Protein AF-A0A9E6UXD4-F1 (afdb_monomer_lite)

Structure (mmCIF, N/CA/C/O backbone):
data_AF-A0A9E6UXD4-F1
#
_entry.id   AF-A0A9E6UXD4-F1
#
loop_
_atom_site.group_PDB
_atom_site.id
_atom_site.type_symbol
_atom_site.label_atom_id
_atom_site.label_alt_id
_atom_site.label_comp_id
_atom_site.label_asym_id
_atom_site.label_entity_id
_atom_site.label_seq_id
_atom_site.pdbx_PDB_ins_code
_atom_site.Cartn_x
_atom_site.Cartn_y
_atom_site.Cartn_z
_atom_site.occupancy
_atom_site.B_iso_or_equiv
_atom_site.auth_seq_id
_atom_site.auth_comp_id
_atom_site.auth_asym_id
_atom_site.auth_atom_id
_atom_site.pdbx_PDB_model_num
ATOM 1 N N . MET A 1 1 ? 0.285 4.538 32.108 1.00 32.00 1 MET A N 1
ATOM 2 C CA . MET A 1 1 ? 1.282 3.462 32.315 1.00 32.00 1 MET A CA 1
ATOM 3 C C . MET A 1 1 ? 0.627 2.134 31.965 1.00 32.00 1 MET A C 1
ATOM 5 O O . MET A 1 1 ? 0.249 1.385 32.858 1.00 32.00 1 MET A O 1
ATOM 9 N N . ALA A 1 2 ? 0.463 1.871 30.671 1.00 23.80 2 ALA A N 1
ATOM 10 C CA . ALA A 1 2 ? 0.309 0.515 30.170 1.00 23.80 2 ALA A CA 1
ATOM 11 C C . ALA A 1 2 ? 1.722 0.029 29.827 1.00 23.80 2 ALA A C 1
ATOM 13 O O . ALA A 1 2 ? 2.515 0.758 29.234 1.00 23.80 2 ALA A O 1
ATOM 14 N N . LYS A 1 3 ? 2.079 -1.139 30.351 1.00 26.58 3 LYS A N 1
ATOM 15 C CA . LYS A 1 3 ? 3.340 -1.818 30.076 1.00 26.58 3 LYS A CA 1
ATOM 16 C C . LYS A 1 3 ? 3.208 -2.421 28.680 1.00 26.58 3 LYS A C 1
ATOM 18 O O . LYS A 1 3 ? 2.532 -3.434 28.555 1.00 26.58 3 LYS A O 1
ATOM 23 N N . ALA A 1 4 ? 3.876 -1.843 27.686 1.00 31.31 4 ALA A N 1
ATOM 24 C CA . ALA A 1 4 ? 4.298 -2.625 26.534 1.00 31.31 4 ALA A CA 1
ATOM 25 C C . ALA A 1 4 ? 5.168 -3.764 27.084 1.00 31.31 4 ALA A C 1
ATOM 27 O O . ALA A 1 4 ? 6.128 -3.527 27.832 1.00 31.31 4 ALA A O 1
ATOM 28 N N . LEU A 1 5 ? 4.746 -5.003 26.853 1.00 31.72 5 LEU A N 1
ATOM 29 C CA . LEU A 1 5 ? 5.486 -6.177 27.277 1.00 31.72 5 LEU A CA 1
ATOM 30 C C . LEU A 1 5 ? 6.869 -6.123 26.629 1.00 31.72 5 LEU A C 1
ATOM 32 O O . LEU A 1 5 ? 7.011 -6.227 25.417 1.00 31.72 5 LEU A O 1
ATOM 36 N N . SER A 1 6 ? 7.904 -5.985 27.461 1.00 33.41 6 SER A N 1
ATOM 37 C CA . SER A 1 6 ? 9.229 -6.431 27.067 1.00 33.41 6 SER A CA 1
ATOM 38 C C . SER A 1 6 ? 9.107 -7.931 26.822 1.00 33.41 6 SER A C 1
ATOM 40 O O . SER A 1 6 ? 9.030 -8.709 27.781 1.00 33.41 6 SER A O 1
ATOM 42 N N . ILE A 1 7 ? 9.077 -8.341 25.559 1.00 38.69 7 ILE A N 1
ATOM 43 C CA . ILE A 1 7 ? 9.500 -9.689 25.212 1.00 38.69 7 ILE A CA 1
ATOM 44 C C . ILE A 1 7 ? 10.925 -9.772 25.759 1.00 38.69 7 ILE A C 1
ATOM 46 O O . ILE A 1 7 ? 11.804 -8.993 25.389 1.00 38.69 7 ILE A O 1
ATOM 50 N N . ALA A 1 8 ? 11.108 -10.596 26.794 1.00 35.44 8 ALA A N 1
ATOM 51 C CA . ALA A 1 8 ? 12.425 -10.860 27.345 1.00 35.44 8 ALA A CA 1
ATOM 52 C C . ALA A 1 8 ? 13.320 -11.239 26.170 1.00 35.44 8 ALA A C 1
ATOM 54 O O . ALA A 1 8 ? 12.884 -12.075 25.388 1.00 35.44 8 ALA A O 1
ATOM 55 N N . ALA A 1 9 ? 14.499 -10.617 26.050 1.00 40.09 9 ALA A N 1
ATOM 56 C CA . ALA A 1 9 ? 15.473 -10.900 25.002 1.00 40.09 9 ALA A CA 1
ATOM 57 C C . ALA A 1 9 ? 15.667 -12.418 24.878 1.00 40.09 9 ALA A C 1
ATOM 59 O O . ALA A 1 9 ? 16.422 -13.036 25.634 1.00 40.09 9 ALA A O 1
ATOM 60 N N . THR A 1 10 ? 14.898 -13.024 23.981 1.00 45.50 10 THR A N 1
ATOM 61 C CA . THR A 1 10 ? 15.067 -14.393 23.554 1.00 45.50 10 THR A CA 1
ATOM 62 C C . THR A 1 10 ? 16.366 -14.391 22.782 1.00 45.50 10 THR A C 1
ATOM 64 O O . THR A 1 10 ? 16.622 -13.480 22.000 1.00 45.50 10 THR A O 1
ATOM 67 N N . GLU A 1 11 ? 17.219 -15.356 23.106 1.00 45.75 11 GLU A N 1
ATOM 68 C CA . GLU A 1 11 ? 18.478 -15.649 22.427 1.00 45.75 11 GLU A CA 1
ATOM 69 C C . GLU A 1 11 ? 18.359 -15.304 20.934 1.00 45.75 11 GLU A C 1
ATOM 71 O O . GLU A 1 11 ? 17.431 -15.783 20.293 1.00 45.75 11 GLU A O 1
ATOM 76 N N . GLN A 1 12 ? 19.216 -14.414 20.419 1.00 49.84 12 GLN A N 1
ATOM 77 C CA . GLN A 1 12 ? 19.164 -13.944 19.032 1.00 49.84 12 GLN A CA 1
ATOM 78 C C . GLN A 1 12 ? 19.292 -15.158 18.100 1.00 49.84 12 GLN A C 1
ATOM 80 O O . GLN A 1 12 ? 20.385 -15.698 17.906 1.00 49.84 12 GLN A O 1
ATOM 85 N N . VAL A 1 13 ? 18.162 -15.660 17.599 1.00 58.06 13 VAL A N 1
ATOM 86 C CA . VAL A 1 13 ? 18.124 -16.775 16.657 1.00 58.06 13 VAL A CA 1
ATOM 87 C C . VAL A 1 13 ? 18.134 -16.151 15.277 1.00 58.06 13 VAL A C 1
ATOM 89 O O . VAL A 1 13 ? 17.156 -15.527 14.889 1.00 58.06 13 VAL A O 1
ATOM 92 N N . MET A 1 14 ? 19.239 -16.335 14.552 1.00 71.25 14 MET A N 1
ATOM 93 C CA . MET A 1 14 ? 19.336 -15.953 13.142 1.00 71.25 14 MET A CA 1
ATOM 94 C C . MET A 1 14 ? 18.077 -16.390 12.371 1.00 71.25 14 MET A C 1
ATOM 96 O O . MET A 1 14 ? 17.574 -17.493 12.642 1.00 71.25 14 MET A O 1
ATOM 100 N N . PRO A 1 15 ? 17.624 -15.616 11.367 1.00 80.62 15 PRO A N 1
ATOM 101 C CA . PRO A 1 15 ? 16.467 -15.985 10.563 1.00 80.62 15 PRO A CA 1
ATOM 102 C C . PRO A 1 15 ? 16.641 -17.401 10.019 1.00 80.62 15 PRO A C 1
ATOM 104 O O . PRO A 1 15 ? 17.671 -17.741 9.428 1.00 80.62 15 PRO A O 1
ATOM 107 N N . SER A 1 16 ? 15.657 -18.258 10.276 1.00 80.19 16 SER A N 1
ATOM 108 C CA . SER A 1 16 ? 15.799 -19.709 10.072 1.00 80.19 16 SER A CA 1
ATOM 109 C C . SER A 1 16 ? 14.681 -20.324 9.240 1.00 80.19 16 SER A C 1
ATOM 111 O O . SER A 1 16 ? 14.807 -21.462 8.783 1.00 80.19 16 SER A O 1
ATOM 113 N N . VAL A 1 17 ? 13.608 -19.570 9.001 1.00 90.56 17 VAL A N 1
ATOM 114 C CA . VAL A 1 17 ? 12.436 -20.021 8.255 1.00 90.56 17 VAL A CA 1
ATOM 115 C C . VAL A 1 17 ? 12.399 -19.309 6.909 1.00 90.56 17 VAL A C 1
ATOM 117 O O . VAL A 1 17 ? 12.295 -18.091 6.852 1.00 90.56 17 VAL A O 1
ATOM 120 N N . LEU A 1 18 ? 12.475 -20.055 5.808 1.00 94.81 18 LEU A N 1
ATOM 121 C CA . LEU A 1 18 ? 12.137 -19.516 4.491 1.00 94.81 18 LEU A CA 1
ATOM 122 C C . LEU A 1 18 ? 10.621 -19.634 4.310 1.00 94.81 18 LEU A C 1
ATOM 124 O O . LEU A 1 18 ? 10.113 -20.748 4.180 1.00 94.81 18 LEU A O 1
ATOM 128 N N . GLY A 1 19 ? 9.911 -18.508 4.356 1.00 96.56 19 GLY A N 1
ATOM 129 C CA . GLY A 1 19 ? 8.450 -18.482 4.298 1.00 96.56 19 GLY A CA 1
ATOM 130 C C . GLY A 1 19 ? 7.939 -18.222 2.887 1.00 96.56 19 GLY A C 1
ATOM 131 O O . GLY A 1 19 ? 8.510 -17.418 2.152 1.00 96.56 19 GLY A O 1
ATOM 132 N N . SER A 1 20 ? 6.859 -18.887 2.489 1.00 98.31 20 SER A N 1
ATOM 133 C CA . SER A 1 20 ? 6.114 -18.481 1.294 1.00 98.31 20 SER A CA 1
ATOM 134 C C . SER A 1 20 ? 5.408 -17.138 1.514 1.00 98.31 20 SER A C 1
ATOM 136 O O . SER A 1 20 ? 5.211 -16.723 2.654 1.00 98.31 20 SER A O 1
ATOM 138 N N . LEU A 1 21 ? 4.958 -16.477 0.446 1.00 98.44 21 LEU A N 1
ATOM 139 C CA . LEU A 1 21 ? 4.144 -15.260 0.535 1.00 98.44 21 LEU A CA 1
ATOM 140 C C . LEU A 1 21 ? 2.909 -15.468 1.424 1.00 98.44 21 LEU A C 1
ATOM 142 O O . LEU A 1 21 ? 2.563 -14.587 2.205 1.00 98.44 21 LEU A O 1
ATOM 146 N N . SER A 1 22 ? 2.296 -16.659 1.384 1.00 98.00 22 SER A N 1
ATOM 147 C CA . SER A 1 22 ? 1.207 -17.005 2.303 1.00 98.00 22 SER A CA 1
ATOM 148 C C . SER A 1 22 ? 1.650 -17.130 3.764 1.00 98.00 22 SER A C 1
ATOM 150 O O . SER A 1 22 ? 0.856 -16.808 4.647 1.00 98.00 22 SER A O 1
ATOM 152 N N . ASP A 1 23 ? 2.861 -17.620 4.038 1.00 97.88 23 ASP A N 1
ATOM 153 C CA . ASP A 1 23 ? 3.373 -17.737 5.409 1.00 97.88 23 ASP A CA 1
ATOM 154 C C . ASP A 1 23 ? 3.684 -16.356 5.990 1.00 97.88 23 ASP A C 1
ATOM 156 O O . ASP A 1 23 ? 3.284 -16.065 7.115 1.00 97.88 23 ASP A O 1
ATOM 160 N N . LEU A 1 24 ? 4.327 -15.492 5.196 1.00 97.88 24 LEU A N 1
ATOM 161 C CA . LEU A 1 24 ? 4.624 -14.106 5.561 1.00 97.88 24 LEU A CA 1
ATOM 162 C C . LEU A 1 24 ? 3.331 -13.327 5.843 1.00 97.88 24 LEU A C 1
ATOM 164 O O . LEU A 1 24 ? 3.214 -12.707 6.895 1.00 97.88 24 LEU A O 1
ATOM 168 N N . ALA A 1 25 ? 2.339 -13.424 4.952 1.00 97.94 25 ALA A N 1
ATOM 169 C CA . ALA A 1 25 ? 1.046 -12.756 5.108 1.00 97.94 25 ALA A CA 1
ATOM 170 C C . ALA A 1 25 ? 0.306 -13.180 6.387 1.00 97.94 25 ALA A C 1
ATOM 172 O O . ALA A 1 25 ? -0.201 -12.343 7.130 1.00 97.94 25 ALA A O 1
ATOM 173 N N . LYS A 1 26 ? 0.271 -14.488 6.684 1.00 96.12 26 LYS A N 1
ATOM 174 C CA . LYS A 1 26 ? -0.341 -14.993 7.923 1.00 96.12 26 LYS A CA 1
ATOM 175 C C . LYS A 1 26 ? 0.392 -14.499 9.161 1.00 96.12 26 LYS A C 1
ATOM 177 O O . LYS A 1 26 ? -0.264 -14.191 10.145 1.00 96.12 26 LYS A O 1
ATOM 182 N N . TYR A 1 27 ? 1.722 -14.441 9.116 1.00 95.25 27 TYR A N 1
ATOM 183 C CA . TYR A 1 27 ? 2.525 -13.978 10.242 1.00 95.25 27 TYR A CA 1
ATOM 184 C C . TYR A 1 27 ? 2.218 -12.515 10.583 1.00 95.25 27 TYR A C 1
ATOM 186 O O . TYR A 1 27 ? 1.899 -12.213 11.731 1.00 95.25 27 TYR A O 1
ATOM 194 N N . ILE A 1 28 ? 2.225 -11.624 9.586 1.00 95.75 28 ILE A N 1
ATOM 195 C CA . ILE A 1 28 ? 1.936 -10.202 9.827 1.00 95.75 28 ILE A CA 1
ATOM 196 C C . ILE A 1 28 ? 0.470 -9.967 10.213 1.00 95.75 28 ILE A C 1
ATOM 198 O O . ILE A 1 28 ? 0.207 -9.126 11.061 1.00 95.75 28 ILE A O 1
ATOM 202 N N . ALA A 1 29 ? -0.481 -10.747 9.686 1.00 94.81 29 ALA A N 1
ATOM 203 C CA . ALA A 1 29 ? -1.901 -10.632 10.044 1.00 94.81 29 ALA A CA 1
ATOM 204 C C . ALA A 1 29 ? -2.263 -11.217 11.424 1.00 94.81 29 ALA A C 1
ATOM 206 O O . ALA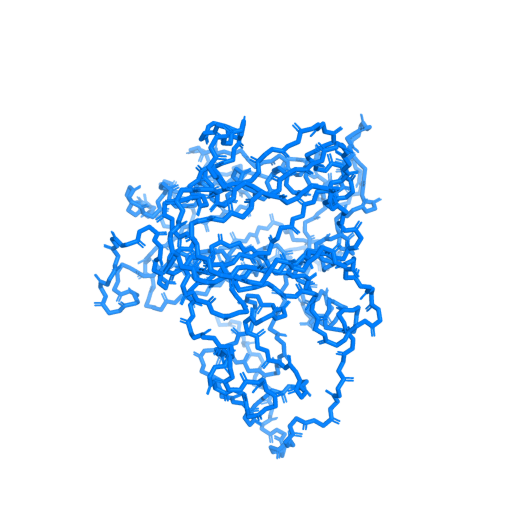 A 1 29 ? -3.376 -11.015 11.903 1.00 94.81 29 ALA A O 1
ATOM 207 N N . GLN A 1 30 ? -1.379 -12.010 12.035 1.00 87.25 30 GLN A N 1
ATOM 208 C CA . GLN A 1 30 ? -1.642 -12.734 13.287 1.00 87.25 30 GLN A CA 1
ATOM 209 C C . GLN A 1 30 ? -0.594 -12.433 14.359 1.00 87.25 30 GLN A C 1
ATOM 211 O O . GLN A 1 30 ? -0.314 -13.281 15.205 1.00 87.25 30 GLN A O 1
ATOM 216 N N . THR A 1 31 ? 0.018 -11.249 14.319 1.00 76.25 31 THR A N 1
ATOM 217 C CA . THR A 1 31 ? 0.931 -10.844 15.391 1.00 76.25 31 THR A CA 1
ATOM 218 C C . THR A 1 31 ? 0.154 -10.781 16.709 1.00 76.25 31 THR A C 1
ATOM 220 O O . THR A 1 31 ? -0.947 -10.230 16.756 1.00 76.25 31 THR A O 1
ATOM 223 N N . ASP A 1 32 ? 0.705 -11.405 17.756 1.00 62.78 32 ASP A N 1
ATOM 224 C CA . ASP A 1 32 ? 0.062 -11.516 19.068 1.00 62.78 32 ASP A CA 1
ATOM 225 C C . ASP A 1 32 ? -0.418 -10.136 19.568 1.00 62.78 32 ASP A C 1
ATOM 227 O O . ASP A 1 32 ? 0.263 -9.128 19.385 1.00 62.78 32 ASP A O 1
ATOM 231 N N . ASP A 1 33 ? -1.592 -10.109 20.205 1.00 68.81 33 ASP A N 1
ATOM 232 C CA . ASP A 1 33 ? -2.275 -8.921 20.749 1.00 68.81 33 ASP A CA 1
ATOM 233 C C . ASP A 1 33 ? -2.878 -7.927 19.730 1.00 68.81 33 ASP A C 1
ATOM 235 O O . ASP A 1 33 ? -3.523 -6.963 20.151 1.00 68.81 33 ASP A O 1
ATOM 239 N N . LEU A 1 34 ? -2.766 -8.158 18.414 1.00 79.50 34 LEU A N 1
ATOM 240 C CA . LEU A 1 34 ? -3.459 -7.320 17.426 1.00 79.50 34 LEU A CA 1
ATOM 241 C C . LEU A 1 34 ? -4.966 -7.627 17.357 1.00 79.50 34 LEU A C 1
ATOM 243 O O . LEU A 1 34 ? -5.395 -8.777 17.244 1.00 79.50 34 LEU A O 1
ATOM 247 N N . THR A 1 35 ? -5.767 -6.564 17.379 1.00 90.62 35 THR A N 1
ATOM 248 C CA . THR A 1 35 ? -7.193 -6.551 17.003 1.00 90.62 35 THR A CA 1
ATOM 249 C C . THR A 1 35 ? -7.343 -5.944 15.617 1.00 90.62 35 THR A C 1
ATOM 251 O O . THR A 1 35 ? -6.402 -5.300 15.165 1.00 90.62 35 THR A O 1
ATOM 254 N N . TYR A 1 36 ? -8.478 -6.136 14.939 1.00 95.19 36 TYR A N 1
ATOM 255 C CA . TYR A 1 36 ? -8.749 -5.554 13.614 1.00 95.19 36 TYR A CA 1
ATOM 256 C C . TYR A 1 36 ? -10.126 -4.907 13.537 1.00 95.19 36 TYR A C 1
ATOM 258 O O . TYR A 1 36 ? -11.029 -5.263 14.288 1.00 95.19 36 TYR A O 1
ATOM 266 N N . PHE A 1 37 ? -10.326 -3.960 12.623 1.00 97.62 37 PHE A N 1
ATOM 267 C CA . PHE A 1 37 ? -11.629 -3.314 12.482 1.00 97.62 37 PHE A CA 1
ATOM 268 C C . PHE A 1 37 ? -12.695 -4.289 11.954 1.00 97.62 37 PHE A C 1
ATOM 270 O O . PHE A 1 37 ? -12.501 -4.988 10.952 1.00 97.62 37 PHE A O 1
ATOM 277 N N . ASN A 1 38 ? -13.870 -4.302 12.587 1.00 97.25 38 ASN A N 1
ATOM 278 C CA . ASN A 1 38 ? -15.037 -4.977 12.030 1.00 97.25 38 ASN A CA 1
ATOM 279 C C . ASN A 1 38 ? -15.675 -4.098 10.949 1.00 97.25 38 ASN A C 1
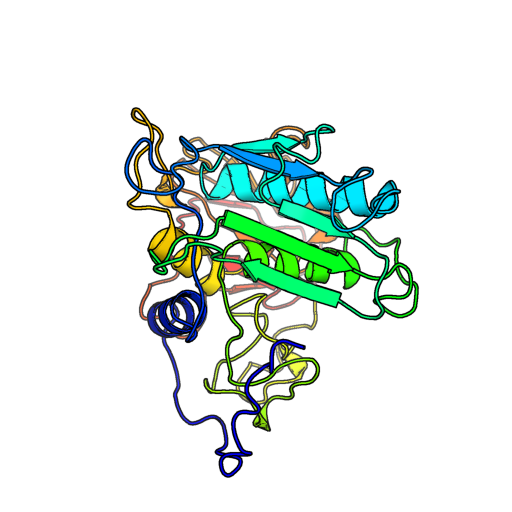ATOM 281 O O . ASN A 1 38 ? -16.523 -3.256 11.232 1.00 97.25 38 ASN A O 1
ATOM 285 N N . ILE A 1 39 ? -15.312 -4.313 9.689 1.00 97.44 39 ILE A N 1
ATOM 286 C CA . ILE A 1 39 ? -15.897 -3.603 8.543 1.00 97.44 39 ILE A CA 1
ATOM 287 C C . ILE A 1 39 ? -17.220 -4.225 8.074 1.00 97.44 39 ILE A C 1
ATOM 289 O O . ILE A 1 39 ? -17.808 -3.773 7.093 1.00 97.44 39 ILE A O 1
ATOM 293 N N . SER A 1 40 ? -17.718 -5.268 8.737 1.00 96.44 40 SER A N 1
ATOM 294 C CA . SER A 1 40 ? -19.000 -5.866 8.379 1.00 96.44 40 SER A CA 1
ATOM 295 C C . SER A 1 40 ? -20.192 -5.011 8.838 1.00 96.44 40 SER A C 1
ATOM 297 O O . SER A 1 40 ? -20.057 -4.039 9.580 1.00 96.44 40 SER A O 1
ATOM 299 N N . SER A 1 41 ? -21.402 -5.371 8.404 1.00 95.62 41 SER A N 1
ATOM 300 C CA . SER A 1 41 ? -22.645 -4.713 8.839 1.00 95.62 41 SER A CA 1
ATOM 301 C C . SER A 1 41 ? -23.226 -5.273 10.148 1.00 95.62 41 SER A C 1
ATOM 303 O O . SER A 1 41 ? -24.391 -5.019 10.461 1.00 95.62 41 SER A O 1
ATOM 305 N N . SER A 1 42 ? -22.494 -6.126 10.872 1.00 94.06 42 SER A N 1
ATOM 306 C CA . SER A 1 42 ? -23.004 -6.808 12.069 1.00 94.06 42 SER A CA 1
ATOM 307 C C . SER A 1 42 ? -21.897 -7.232 13.032 1.00 94.06 42 SER A C 1
ATOM 309 O O . SER A 1 42 ? -20.737 -7.295 12.660 1.00 94.06 42 SER A O 1
ATOM 311 N N . GLY A 1 43 ? -22.265 -7.602 14.257 1.00 93.50 43 GLY A N 1
ATOM 312 C CA . GLY A 1 43 ? -21.291 -7.939 15.296 1.00 93.50 43 GLY A CA 1
ATOM 313 C C . GLY A 1 43 ? -20.840 -6.708 16.089 1.00 93.50 43 GLY A C 1
ATOM 314 O O . GLY A 1 43 ? -21.365 -5.616 15.857 1.00 93.50 43 GLY A O 1
ATOM 315 N N . PRO A 1 44 ? -19.952 -6.900 17.074 1.00 93.56 44 PRO A N 1
ATOM 316 C CA . PRO A 1 44 ? -19.377 -5.803 17.850 1.00 93.56 44 PRO A CA 1
ATOM 317 C C . PRO A 1 44 ? -18.622 -4.821 16.947 1.00 93.56 44 PRO A C 1
ATOM 319 O O . PRO A 1 44 ? -18.028 -5.254 15.965 1.00 93.56 44 PRO A O 1
ATOM 322 N N . ASP A 1 45 ? -18.722 -3.525 17.237 1.00 93.00 45 ASP A N 1
ATOM 323 C CA . ASP A 1 45 ? -17.956 -2.446 16.577 1.00 93.00 45 ASP A CA 1
ATOM 324 C C . ASP A 1 45 ? -18.031 -2.454 15.045 1.00 93.00 45 ASP A C 1
ATOM 326 O O . ASP A 1 45 ? -17.088 -2.138 14.327 1.00 93.00 45 ASP A O 1
ATOM 330 N N . ALA A 1 46 ? -19.198 -2.850 14.531 1.00 95.56 46 ALA A N 1
ATOM 331 C CA . ALA A 1 46 ? -19.476 -2.889 13.106 1.00 95.56 46 ALA A CA 1
ATOM 332 C C . ALA A 1 46 ? -19.433 -1.480 12.491 1.00 95.56 46 ALA A C 1
ATOM 334 O O . ALA A 1 46 ? -20.267 -0.625 12.801 1.00 95.56 46 ALA A O 1
ATOM 335 N N . ASN A 1 47 ? -18.514 -1.295 11.548 1.00 96.56 47 ASN A N 1
ATOM 336 C CA . ASN A 1 47 ? -18.250 -0.049 10.832 1.00 96.56 47 ASN A CA 1
ATOM 337 C C . ASN A 1 47 ? -18.956 0.037 9.467 1.00 96.56 47 ASN A C 1
ATOM 339 O O . ASN A 1 47 ? -18.831 1.017 8.737 1.00 96.56 47 ASN A O 1
ATOM 343 N N . TYR A 1 48 ? -19.742 -0.980 9.093 1.00 96.62 48 TYR A N 1
ATOM 344 C CA . TYR A 1 48 ? -20.554 -0.979 7.868 1.00 96.62 48 TYR A CA 1
ATOM 345 C C . TYR A 1 48 ? -19.751 -0.689 6.587 1.00 96.62 48 TYR A C 1
ATOM 347 O O . TYR A 1 48 ? -20.294 -0.173 5.607 1.00 96.62 48 TYR A O 1
ATOM 355 N N . GLY A 1 49 ? -18.484 -1.095 6.552 1.00 96.88 49 GLY A N 1
ATOM 356 C CA . GLY A 1 49 ? -17.594 -0.952 5.404 1.00 96.88 49 GLY A CA 1
ATOM 357 C C . GLY A 1 49 ? -16.922 0.410 5.285 1.00 96.88 49 GLY A C 1
ATOM 358 O O . GLY A 1 49 ? -16.232 0.624 4.296 1.00 96.88 49 GLY A O 1
ATOM 359 N N . THR A 1 50 ? -17.134 1.321 6.240 1.00 97.69 50 THR A N 1
ATOM 360 C CA . THR A 1 50 ? -16.528 2.658 6.246 1.00 97.69 50 THR A CA 1
ATOM 361 C C . THR A 1 50 ? -15.673 2.849 7.482 1.00 97.69 50 THR A C 1
ATOM 363 O O . THR A 1 50 ? -16.187 2.706 8.582 1.00 97.69 50 THR A O 1
ATOM 366 N N . LEU A 1 51 ? -14.408 3.212 7.297 1.00 98.50 51 LEU A N 1
ATOM 367 C CA . LEU A 1 51 ? -13.531 3.663 8.371 1.00 98.50 51 LEU A CA 1
ATOM 368 C C . LEU A 1 51 ? -13.282 5.161 8.214 1.00 98.50 51 LEU A C 1
ATOM 370 O O . LEU A 1 51 ? -12.840 5.637 7.165 1.00 98.50 51 LEU A O 1
ATOM 374 N N . TYR A 1 52 ? -13.580 5.915 9.258 1.00 98.62 52 TYR A N 1
ATOM 375 C CA . TYR A 1 52 ? -13.374 7.348 9.310 1.00 98.62 52 TYR A CA 1
ATOM 376 C C . TYR A 1 52 ? -11.963 7.673 9.786 1.00 98.62 52 TYR A C 1
ATOM 378 O O . TYR A 1 52 ? -11.477 7.110 10.765 1.00 98.62 52 TYR A O 1
ATOM 386 N N . TYR A 1 53 ? -11.321 8.644 9.145 1.00 98.69 53 TYR A N 1
ATOM 387 C CA . TYR A 1 53 ? -10.000 9.108 9.561 1.00 98.69 53 TYR A CA 1
ATOM 388 C C . TYR A 1 53 ? -9.952 10.622 9.759 1.00 98.69 53 TYR A C 1
ATOM 390 O O . TYR A 1 53 ? -10.609 11.390 9.047 1.00 98.69 53 TYR A O 1
ATOM 398 N N . CYS A 1 54 ? -9.133 11.076 10.709 1.00 98.50 54 CYS A N 1
ATOM 399 C CA . CYS A 1 54 ? -8.985 12.493 11.027 1.00 98.50 54 CYS A CA 1
ATOM 400 C C . CYS A 1 54 ? -7.519 12.938 10.997 1.00 98.50 54 CYS A C 1
ATOM 402 O O . CYS A 1 54 ? -6.703 12.558 11.833 1.00 98.50 54 CYS A O 1
ATOM 404 N N . THR A 1 55 ? -7.201 13.823 10.051 1.00 98.06 55 THR A N 1
ATOM 405 C CA . THR A 1 55 ? -5.888 14.488 9.931 1.00 98.06 55 THR A CA 1
ATOM 406 C C . THR A 1 55 ? -5.872 15.907 10.507 1.00 98.06 55 THR A C 1
ATOM 408 O O . THR A 1 55 ? -4.814 16.526 10.625 1.00 98.06 55 THR A O 1
ATOM 411 N N . SER A 1 56 ? -7.046 16.437 10.858 1.00 97.06 56 SER A N 1
ATOM 412 C CA . SER A 1 56 ? -7.226 17.717 11.552 1.00 97.06 56 SER A CA 1
ATOM 413 C C . SER A 1 56 ? -7.258 17.525 13.073 1.00 97.06 56 SER A C 1
ATOM 415 O O . SER A 1 56 ? -7.019 16.426 13.555 1.00 97.06 56 SER A O 1
ATOM 417 N N . GLY A 1 57 ? -7.566 18.585 13.831 1.00 96.88 57 GLY A N 1
ATOM 418 C CA . GLY A 1 57 ? -7.659 18.509 15.291 1.00 96.88 57 GLY A CA 1
ATOM 419 C C . GLY A 1 57 ? -8.555 17.361 15.774 1.00 96.88 57 GLY A C 1
ATOM 420 O O . GLY A 1 57 ? -9.743 17.328 15.445 1.00 96.88 57 GLY A O 1
ATOM 421 N N . ASN A 1 58 ? -7.976 16.448 16.550 1.00 96.75 58 ASN A N 1
ATOM 422 C CA . ASN A 1 58 ? -8.594 15.222 17.038 1.00 96.75 58 ASN A CA 1
ATOM 423 C C . ASN A 1 58 ? -8.315 14.944 18.522 1.00 96.75 58 ASN A C 1
ATOM 425 O O . ASN A 1 58 ? -7.845 15.829 19.242 1.00 96.75 58 ASN A O 1
ATOM 429 N N . LEU A 1 59 ? -8.708 13.761 19.011 1.00 94.94 59 LEU A N 1
ATOM 430 C CA . LEU A 1 59 ? -8.611 13.424 20.434 1.00 94.94 59 LEU A CA 1
ATOM 431 C C . LEU A 1 59 ? -7.163 13.179 20.880 1.00 94.94 59 LEU A C 1
ATOM 433 O O . LEU A 1 59 ? -6.850 13.421 22.049 1.00 94.94 59 LEU A O 1
ATOM 437 N N . SER A 1 60 ? -6.289 12.767 19.959 1.00 94.31 60 SER A N 1
ATOM 438 C CA . SER A 1 60 ? -4.852 12.594 20.199 1.00 94.31 60 SER A CA 1
ATOM 439 C C . SER A 1 60 ? -4.050 13.882 19.973 1.00 94.31 60 SER A C 1
ATOM 441 O O . SER A 1 60 ? -3.050 14.111 20.649 1.00 94.31 60 SER A O 1
ATOM 443 N N . ASP A 1 61 ? -4.495 14.755 19.068 1.00 95.56 61 ASP A N 1
ATOM 444 C CA . ASP A 1 61 ? -3.779 15.961 18.650 1.00 95.56 61 ASP A CA 1
ATOM 445 C C . ASP A 1 61 ? -4.738 17.098 18.290 1.00 95.56 61 ASP A C 1
ATOM 447 O O . ASP A 1 61 ? -5.365 17.107 17.234 1.00 95.56 61 ASP A O 1
ATOM 451 N N . ASN A 1 62 ? -4.808 18.125 19.139 1.00 95.44 62 ASN A N 1
ATOM 452 C CA . ASN A 1 62 ? -5.761 19.227 18.974 1.00 95.44 62 ASN A CA 1
ATOM 453 C C . ASN A 1 62 ? -5.557 20.069 17.698 1.00 95.44 62 ASN A C 1
ATOM 455 O O . ASN A 1 62 ? -6.466 20.816 17.324 1.00 95.44 62 ASN A O 1
ATOM 459 N N . ASN A 1 63 ? -4.391 20.009 17.049 1.00 94.62 63 ASN A N 1
ATOM 460 C CA . ASN A 1 63 ? -4.123 20.719 15.793 1.00 94.62 63 ASN A CA 1
ATOM 461 C C . ASN A 1 63 ? -3.952 19.789 14.589 1.00 94.62 63 ASN A C 1
ATOM 463 O O . ASN A 1 63 ? -3.903 20.298 13.467 1.00 94.62 63 ASN A O 1
ATOM 467 N N . GLY A 1 64 ? -3.900 18.476 14.808 1.00 95.38 64 GLY A N 1
ATOM 468 C CA . GLY A 1 64 ? -3.663 17.482 13.770 1.00 95.38 64 GLY A CA 1
ATOM 469 C C . GLY A 1 64 ? -2.294 17.629 13.104 1.00 95.38 64 GLY A C 1
ATOM 470 O O . GLY A 1 64 ? -1.409 18.368 13.552 1.00 95.38 64 GLY A O 1
ATOM 471 N N . ILE A 1 65 ? -2.142 16.946 11.973 1.00 96.06 65 ILE A N 1
ATOM 472 C CA . ILE A 1 65 ? -0.890 16.879 11.217 1.00 96.06 65 ILE A CA 1
ATOM 473 C C . ILE A 1 65 ? -0.736 18.039 10.224 1.00 96.06 65 ILE A C 1
ATOM 475 O O . ILE A 1 65 ? -1.646 18.824 9.957 1.00 96.06 65 ILE A O 1
ATOM 479 N N . THR A 1 66 ? 0.459 18.166 9.643 1.00 94.06 66 THR A N 1
ATOM 480 C CA . THR A 1 66 ? 0.712 19.179 8.607 1.00 94.06 66 THR A CA 1
ATOM 481 C C . THR A 1 66 ? -0.141 18.930 7.361 1.00 94.06 66 THR A C 1
ATOM 483 O O . THR A 1 66 ? -0.436 17.787 7.024 1.00 94.06 66 THR A O 1
ATOM 486 N N . ALA A 1 67 ? -0.455 19.991 6.608 1.00 93.88 67 ALA A N 1
ATOM 487 C CA . ALA A 1 67 ? -1.199 19.866 5.350 1.00 93.88 67 ALA A CA 1
ATOM 488 C C . ALA A 1 67 ? -0.527 18.908 4.347 1.00 93.88 67 ALA A C 1
ATOM 490 O O . ALA A 1 67 ? -1.214 18.183 3.640 1.00 93.88 67 ALA A O 1
ATOM 491 N N . TYR A 1 68 ? 0.810 18.875 4.317 1.00 91.44 68 TYR A N 1
ATOM 492 C CA . TYR A 1 68 ? 1.563 17.961 3.459 1.00 91.44 68 TYR A CA 1
ATOM 493 C C . TYR A 1 68 ? 1.382 16.493 3.879 1.00 91.44 68 TYR A C 1
ATOM 495 O O . TYR A 1 68 ? 1.086 15.652 3.037 1.00 91.44 68 TYR A O 1
ATOM 503 N N . HIS A 1 69 ? 1.490 16.186 5.178 1.00 93.88 69 HIS A N 1
ATOM 504 C CA . HIS A 1 69 ? 1.217 14.836 5.683 1.00 93.88 69 HIS A CA 1
ATOM 505 C C . HIS A 1 69 ? -0.254 14.442 5.465 1.00 93.88 69 HIS A C 1
ATOM 507 O O . HIS A 1 69 ? -0.526 13.317 5.067 1.00 93.88 69 HIS A O 1
ATOM 513 N N . ALA A 1 70 ? -1.200 15.372 5.639 1.00 96.31 70 ALA A N 1
ATOM 514 C CA . ALA A 1 70 ? -2.618 15.121 5.380 1.00 96.31 70 ALA A CA 1
ATOM 515 C C . ALA A 1 70 ? -2.907 14.774 3.906 1.00 96.31 70 ALA A C 1
ATOM 517 O O . ALA A 1 70 ? -3.762 13.926 3.640 1.00 96.31 70 ALA A O 1
ATOM 518 N N . THR A 1 71 ? -2.188 15.386 2.954 1.00 95.12 71 THR A N 1
ATOM 519 C CA . THR A 1 71 ? -2.243 14.992 1.537 1.00 95.12 71 THR A CA 1
ATOM 520 C C . THR A 1 71 ? -1.781 13.550 1.353 1.00 95.12 71 THR A C 1
ATOM 522 O O . THR A 1 71 ? -2.521 12.777 0.758 1.00 95.12 71 THR A O 1
ATOM 525 N N . ILE A 1 72 ? -0.627 13.172 1.917 1.00 95.38 72 ILE A N 1
ATOM 526 C CA . ILE A 1 72 ? -0.106 11.797 1.822 1.00 95.38 72 ILE A CA 1
ATOM 527 C C . ILE A 1 72 ? -1.117 10.796 2.385 1.00 95.38 72 ILE A C 1
ATOM 529 O O . ILE A 1 72 ? -1.464 9.837 1.710 1.00 95.38 72 ILE A O 1
ATOM 533 N N . VAL A 1 73 ? -1.632 11.041 3.593 1.00 97.56 73 VAL A N 1
ATOM 534 C CA . VAL A 1 73 ? -2.616 10.160 4.244 1.00 97.56 73 VAL A CA 1
ATOM 535 C C . VAL A 1 73 ? -3.847 9.951 3.363 1.00 97.56 73 VAL A C 1
ATOM 537 O O . VAL A 1 73 ? -4.286 8.822 3.175 1.00 97.56 73 VAL A O 1
ATOM 540 N N . THR A 1 74 ? -4.374 11.028 2.778 1.00 97.56 74 THR A N 1
ATOM 541 C CA . THR A 1 74 ? -5.539 10.949 1.883 1.00 97.56 74 THR A CA 1
ATOM 542 C C . THR A 1 74 ? -5.236 10.120 0.636 1.00 97.56 74 THR A C 1
ATOM 544 O O . THR A 1 74 ? -6.062 9.325 0.206 1.00 97.56 74 THR A O 1
ATOM 547 N N . GLU A 1 75 ? -4.051 10.272 0.049 1.00 96.69 75 GLU A N 1
ATOM 548 C CA . GLU A 1 75 ? -3.668 9.495 -1.130 1.00 96.69 75 GLU A CA 1
ATOM 549 C C . GLU A 1 75 ? -3.457 8.015 -0.823 1.00 96.69 75 GLU A C 1
ATOM 551 O O . GLU A 1 75 ? -3.882 7.174 -1.612 1.00 96.69 75 GLU A O 1
ATOM 556 N N . VAL A 1 76 ? -2.849 7.699 0.325 1.00 97.94 76 VAL A N 1
ATOM 557 C CA . VAL A 1 76 ? -2.677 6.316 0.782 1.00 97.94 76 VAL A CA 1
ATOM 558 C C . VAL A 1 76 ? -4.036 5.665 1.025 1.00 97.94 76 VAL A C 1
ATOM 560 O O . VAL A 1 76 ? -4.241 4.541 0.579 1.00 97.94 76 VAL A O 1
ATOM 563 N N . PHE A 1 77 ? -4.984 6.361 1.656 1.00 98.56 77 PHE A N 1
ATOM 564 C CA . PHE A 1 77 ? -6.333 5.824 1.838 1.00 98.56 77 PHE A CA 1
ATOM 565 C C . PHE A 1 77 ? -7.094 5.657 0.522 1.00 98.56 77 PHE A C 1
ATOM 567 O O . PHE A 1 77 ? -7.700 4.610 0.337 1.00 98.56 77 PHE A O 1
ATOM 574 N N . ASN A 1 78 ? -6.996 6.595 -0.427 1.00 97.81 78 ASN A N 1
ATOM 575 C CA . ASN A 1 78 ? -7.588 6.416 -1.761 1.00 97.81 78 ASN A CA 1
ATOM 576 C C . ASN A 1 78 ? -7.014 5.178 -2.477 1.00 97.81 78 ASN A C 1
ATOM 578 O O . ASN A 1 78 ? -7.745 4.414 -3.101 1.00 97.81 78 ASN A O 1
ATOM 582 N N . TYR A 1 79 ? -5.701 4.966 -2.376 1.00 97.94 79 TYR A N 1
ATOM 583 C CA . TYR A 1 79 ? -5.031 3.783 -2.914 1.00 97.94 79 TYR A CA 1
ATOM 584 C C . TYR A 1 79 ? -5.489 2.486 -2.220 1.00 97.94 79 TYR A C 1
ATOM 586 O O . TYR A 1 79 ? -5.804 1.498 -2.885 1.00 97.94 79 TYR A O 1
ATOM 594 N N . LEU A 1 80 ? -5.574 2.475 -0.886 1.00 98.44 80 LEU A N 1
ATOM 595 C CA . LEU A 1 80 ? -6.038 1.309 -0.130 1.00 98.44 80 LEU A CA 1
ATOM 596 C C . LEU A 1 80 ? -7.524 1.016 -0.368 1.00 98.44 80 LEU A C 1
ATOM 598 O O . LEU A 1 80 ? -7.890 -0.156 -0.435 1.00 98.44 80 LEU A O 1
ATOM 602 N N . GLU A 1 81 ? -8.366 2.035 -0.544 1.00 97.19 81 GLU A N 1
ATOM 603 C CA . GLU A 1 81 ? -9.778 1.882 -0.913 1.00 97.19 81 GLU A CA 1
ATOM 604 C C . GLU A 1 81 ? -9.915 1.129 -2.240 1.00 97.19 81 GLU A C 1
ATOM 606 O O . GLU A 1 81 ? -10.661 0.153 -2.316 1.00 97.19 81 GLU A O 1
ATOM 611 N N . ASN A 1 82 ? -9.126 1.492 -3.258 1.00 95.00 82 ASN A N 1
ATOM 612 C CA . ASN A 1 82 ? -9.144 0.801 -4.552 1.00 95.00 82 ASN A CA 1
ATOM 613 C C . ASN A 1 82 ? -8.765 -0.676 -4.454 1.00 95.00 82 ASN A C 1
ATOM 615 O O . ASN A 1 82 ? -9.299 -1.494 -5.201 1.00 95.00 82 ASN A O 1
ATOM 619 N N . ILE A 1 83 ? -7.816 -1.010 -3.580 1.00 95.88 83 ILE A N 1
ATOM 620 C CA . ILE A 1 83 ? -7.286 -2.372 -3.459 1.00 95.88 83 ILE A CA 1
ATOM 621 C C . ILE A 1 83 ? -8.165 -3.242 -2.573 1.00 95.88 83 ILE A C 1
ATOM 623 O O . ILE A 1 83 ? -8.352 -4.417 -2.863 1.00 95.88 83 ILE A O 1
ATOM 627 N N . THR A 1 84 ? -8.676 -2.688 -1.479 1.00 97.50 84 THR A N 1
ATOM 628 C CA . THR A 1 84 ? -9.367 -3.465 -0.442 1.00 97.50 84 THR A CA 1
ATOM 629 C C . THR A 1 84 ? -10.884 -3.387 -0.549 1.00 97.50 84 THR A C 1
ATOM 631 O O . THR A 1 84 ? -11.567 -4.249 -0.002 1.00 97.50 84 THR A O 1
ATOM 634 N N . GLY A 1 85 ? -11.426 -2.359 -1.204 1.00 96.69 85 GLY A N 1
ATOM 635 C CA . GLY A 1 85 ? -12.854 -2.040 -1.207 1.00 96.69 85 GLY A CA 1
ATOM 636 C C . GLY A 1 85 ? -13.369 -1.413 0.097 1.00 96.69 85 GLY A C 1
ATOM 637 O O . GLY A 1 85 ? -14.562 -1.124 0.193 1.00 96.69 85 GLY A O 1
ATOM 638 N N . ILE A 1 86 ? -12.514 -1.215 1.109 1.00 97.94 86 ILE A N 1
ATOM 639 C CA . ILE A 1 86 ? -12.875 -0.518 2.352 1.00 97.94 86 ILE A CA 1
ATOM 640 C C . ILE A 1 86 ? -13.019 0.971 2.042 1.00 97.94 86 ILE A C 1
ATOM 642 O O . ILE A 1 86 ? -12.090 1.572 1.514 1.00 97.94 86 ILE A O 1
ATOM 646 N N . ASN A 1 87 ? -14.158 1.567 2.396 1.00 97.56 87 ASN A N 1
ATOM 647 C CA . ASN A 1 87 ? -14.377 3.001 2.222 1.00 97.56 87 ASN A CA 1
ATOM 648 C C . ASN A 1 87 ? -13.635 3.767 3.323 1.00 97.56 87 ASN A C 1
ATOM 650 O O . ASN A 1 87 ? -13.921 3.566 4.507 1.00 97.56 87 ASN A O 1
ATOM 654 N N . PHE A 1 88 ? -12.716 4.653 2.954 1.00 98.44 88 PHE A N 1
ATOM 655 C CA . PHE A 1 88 ? -11.991 5.489 3.909 1.00 98.44 88 PHE A CA 1
ATOM 656 C C . PHE A 1 88 ? -12.474 6.934 3.806 1.00 98.44 88 PHE A C 1
ATOM 658 O O . PHE A 1 88 ? -12.210 7.631 2.828 1.00 98.44 88 PHE A O 1
ATOM 665 N N . GLU A 1 89 ? -13.167 7.424 4.834 1.00 98.38 89 GLU A N 1
ATOM 666 C CA . GLU A 1 89 ? -13.806 8.740 4.784 1.00 98.38 89 GLU A CA 1
ATOM 667 C C . GLU A 1 89 ? -13.139 9.740 5.734 1.00 98.38 89 GLU A C 1
ATOM 669 O O . GLU A 1 89 ? -13.086 9.558 6.951 1.00 98.38 89 GLU A O 1
ATOM 674 N N . TYR A 1 90 ? -12.662 10.860 5.186 1.00 98.44 90 TYR A N 1
ATOM 675 C CA . TYR A 1 90 ? -12.174 11.954 6.019 1.00 98.44 90 TYR A CA 1
ATOM 676 C C . TYR A 1 90 ? -13.307 12.532 6.876 1.00 98.44 90 TYR A C 1
ATOM 678 O O . TYR A 1 90 ? -14.352 12.942 6.365 1.00 98.44 90 TYR A O 1
ATOM 686 N N . THR A 1 91 ? -13.048 12.699 8.171 1.00 98.25 91 THR A N 1
ATOM 687 C CA . THR A 1 91 ? -13.919 13.432 9.090 1.00 98.25 91 THR A CA 1
ATOM 688 C C . THR A 1 91 ? -13.164 14.546 9.808 1.00 98.25 91 THR A C 1
ATOM 690 O O . THR A 1 91 ? -11.999 14.427 10.175 1.00 98.25 91 THR A O 1
ATOM 693 N N . SER A 1 92 ? -13.863 15.657 10.046 1.00 96.81 92 SER A N 1
ATOM 694 C CA . SER A 1 92 ? -13.412 16.720 10.961 1.00 96.81 92 SER A CA 1
ATOM 695 C C . SER A 1 92 ? -14.057 16.608 12.345 1.00 96.81 92 SER A C 1
ATOM 697 O O . SER A 1 92 ? -13.799 17.435 13.219 1.00 96.81 92 SER A O 1
ATOM 699 N N . ASN A 1 93 ? -14.933 15.617 12.545 1.00 96.38 93 ASN A N 1
ATOM 700 C CA . ASN A 1 93 ? -15.525 15.323 13.839 1.00 96.38 93 ASN A CA 1
ATOM 701 C C . ASN A 1 93 ? -14.680 14.252 14.540 1.00 96.38 93 ASN A C 1
ATOM 703 O O . ASN A 1 93 ? -14.761 13.085 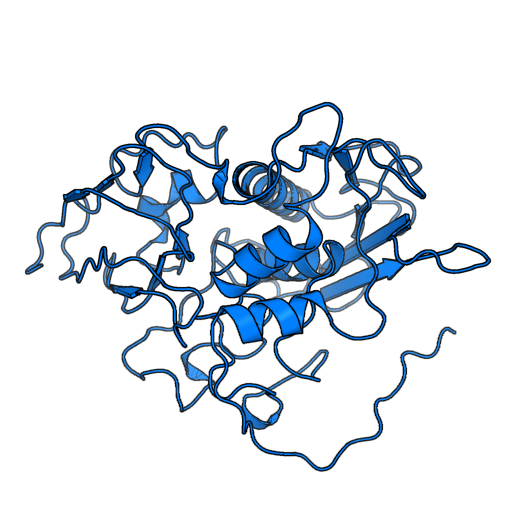14.156 1.00 96.38 93 ASN A O 1
ATOM 707 N N . PRO A 1 94 ? -13.932 14.610 15.591 1.00 92.50 94 PRO A N 1
ATOM 708 C CA . PRO A 1 94 ? -12.995 13.688 16.218 1.00 92.50 94 PRO A CA 1
ATOM 709 C C . PRO A 1 94 ? -13.667 12.576 17.027 1.00 92.50 94 PRO A C 1
ATOM 711 O O . PRO A 1 94 ? -13.021 11.607 17.383 1.00 92.50 94 PRO A O 1
ATOM 714 N N . TYR A 1 95 ? -14.970 12.682 17.296 1.00 93.31 95 TYR A N 1
ATOM 715 C CA . TYR A 1 95 ? -15.742 11.622 17.954 1.00 93.31 95 TYR A CA 1
ATOM 716 C C . TYR A 1 95 ? -16.332 10.597 16.975 1.00 93.31 95 TYR A C 1
ATOM 718 O O . TYR A 1 95 ? -17.052 9.704 17.408 1.00 93.31 95 TYR A O 1
ATOM 726 N N . LEU A 1 96 ? -16.116 10.782 15.669 1.00 95.25 96 LEU A N 1
ATOM 727 C CA . LEU A 1 96 ? -16.470 9.809 14.632 1.00 95.25 96 LEU A CA 1
ATOM 728 C C . LEU A 1 96 ? -15.241 9.128 14.035 1.00 95.25 96 LEU A C 1
ATOM 730 O O . LEU A 1 96 ? -15.415 8.291 13.170 1.00 95.25 96 LEU A O 1
ATOM 734 N N . SER A 1 97 ? -14.035 9.559 14.401 1.00 97.19 97 SER A N 1
ATOM 735 C CA . SER A 1 97 ? -12.801 9.073 13.797 1.00 97.19 97 SER A CA 1
ATOM 736 C C . SER A 1 97 ? -12.459 7.693 14.346 1.00 97.19 97 SER A C 1
ATOM 738 O O . SER A 1 97 ? -12.367 7.535 15.563 1.00 97.19 97 SER A O 1
ATOM 740 N N . ASP A 1 98 ? -12.246 6.734 13.452 1.00 98.25 98 ASP A N 1
ATOM 741 C CA . ASP A 1 98 ? -11.724 5.407 13.776 1.00 98.25 98 ASP A CA 1
ATOM 742 C C . ASP A 1 98 ? -10.188 5.419 13.754 1.00 98.25 98 ASP A C 1
ATOM 744 O O . ASP A 1 98 ? -9.544 4.675 14.488 1.00 98.25 98 ASP A O 1
ATOM 748 N N . ILE A 1 99 ? -9.581 6.287 12.932 1.00 98.69 99 ILE A N 1
ATOM 749 C CA . ILE A 1 99 ? -8.125 6.427 12.798 1.00 98.69 99 ILE A CA 1
ATOM 750 C C . ILE A 1 99 ? -7.716 7.900 12.932 1.00 98.69 99 ILE A C 1
ATOM 752 O O . ILE A 1 99 ? -7.879 8.713 12.015 1.00 98.69 99 ILE A O 1
ATOM 756 N N . ASP A 1 100 ? -7.123 8.242 14.073 1.00 98.50 100 ASP A N 1
ATOM 757 C CA . ASP A 1 100 ? -6.607 9.581 14.356 1.00 98.50 100 ASP A CA 1
ATOM 758 C C . ASP A 1 100 ? -5.133 9.718 13.963 1.00 98.50 100 ASP A C 1
ATOM 760 O O . ASP A 1 100 ? -4.299 8.878 14.298 1.00 98.50 100 ASP A O 1
ATOM 764 N N . PHE A 1 101 ? -4.783 10.822 13.299 1.00 98.50 101 PHE A N 1
ATOM 765 C CA . PHE A 1 101 ? -3.399 11.129 12.939 1.00 98.50 101 PHE A CA 1
ATOM 766 C C . PHE A 1 101 ? -2.822 12.244 13.806 1.00 98.50 101 PHE A C 1
ATOM 768 O O . PHE A 1 101 ? -3.455 13.280 14.023 1.00 98.50 101 PHE A O 1
ATOM 775 N N . THR A 1 102 ? -1.574 12.069 14.227 1.00 97.94 102 THR A N 1
ATOM 776 C CA . THR A 1 102 ? -0.808 13.050 15.000 1.00 97.94 102 THR A CA 1
ATOM 777 C C . THR A 1 102 ? 0.637 13.162 14.504 1.00 97.94 102 THR A C 1
ATOM 779 O O . THR A 1 102 ? 1.155 12.316 13.773 1.00 97.94 102 THR A O 1
ATOM 782 N N . ASN A 1 103 ? 1.283 14.274 14.837 1.00 94.94 103 ASN A N 1
ATOM 783 C CA . ASN A 1 103 ? 2.722 14.480 14.689 1.00 94.94 103 ASN A CA 1
ATOM 784 C C . ASN A 1 103 ? 3.350 15.020 15.984 1.00 94.94 103 ASN A C 1
ATOM 786 O O . ASN A 1 103 ? 4.409 15.657 15.934 1.00 94.94 103 ASN A O 1
ATOM 790 N N . TYR A 1 104 ? 2.653 14.829 17.107 1.00 93.00 104 TYR A N 1
ATOM 791 C CA . TYR A 1 104 ? 2.991 15.401 18.403 1.00 93.00 104 TYR A CA 1
ATOM 792 C C . TYR A 1 104 ? 4.216 14.729 19.025 1.00 93.00 104 TYR A C 1
ATOM 794 O O . TYR A 1 104 ? 5.049 15.412 19.626 1.00 93.00 104 TYR A O 1
ATOM 802 N N . ASP A 1 105 ? 4.337 13.413 18.848 1.00 93.69 105 ASP A N 1
ATOM 803 C CA . ASP A 1 105 ? 5.401 12.611 19.438 1.00 93.69 105 ASP A CA 1
ATOM 804 C C . ASP A 1 105 ? 6.579 12.420 18.473 1.00 93.69 105 ASP A C 1
ATOM 806 O O . ASP A 1 105 ? 6.447 12.465 17.244 1.00 93.69 105 ASP A O 1
ATOM 810 N N . ASP A 1 106 ? 7.766 12.202 19.039 1.00 92.25 106 ASP A N 1
ATO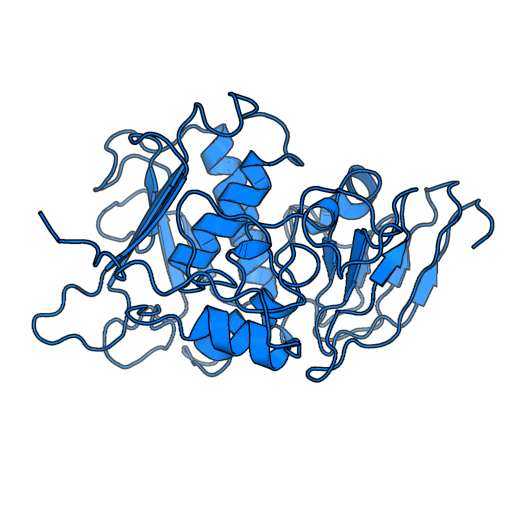M 811 C CA . ASP A 1 106 ? 8.963 11.880 18.267 1.00 92.25 106 ASP A CA 1
ATOM 812 C C . ASP A 1 106 ? 8.834 10.498 17.606 1.00 92.25 106 ASP A C 1
ATOM 814 O O . ASP A 1 106 ? 8.292 9.556 18.181 1.00 92.25 106 ASP A O 1
ATOM 818 N N . GLY A 1 107 ? 9.407 10.357 16.409 1.00 92.25 107 GLY A N 1
ATOM 819 C CA . GLY A 1 107 ? 9.417 9.089 15.678 1.00 92.25 107 GLY A CA 1
ATOM 820 C C . GLY A 1 107 ? 8.196 8.868 14.782 1.00 92.25 107 GLY A C 1
ATOM 821 O O . GLY A 1 107 ? 7.515 9.820 14.391 1.00 92.25 107 GLY A O 1
ATOM 822 N N . ALA A 1 108 ? 7.976 7.604 14.431 1.00 94.19 108 ALA A N 1
ATOM 823 C CA . ALA A 1 108 ? 6.803 7.111 13.725 1.00 94.19 108 ALA A CA 1
ATOM 824 C C . ALA A 1 108 ? 6.342 5.802 14.381 1.00 94.19 108 ALA A C 1
ATOM 826 O O . ALA A 1 108 ? 7.191 5.002 14.784 1.00 94.19 108 ALA A O 1
ATOM 827 N N . TYR A 1 109 ? 5.033 5.657 14.575 1.00 95.62 109 TYR A N 1
ATOM 828 C CA . TYR A 1 109 ? 4.396 4.461 15.127 1.00 95.62 109 TYR A CA 1
ATOM 829 C C . TYR A 1 109 ? 2.882 4.509 14.881 1.00 95.62 109 TYR A C 1
ATOM 831 O O . TYR A 1 109 ? 2.315 5.585 14.656 1.00 95.62 109 TYR A O 1
ATOM 839 N N . ALA A 1 110 ? 2.215 3.372 15.048 1.00 96.31 110 ALA A N 1
ATOM 840 C CA . ALA A 1 110 ? 0.774 3.307 15.213 1.00 96.31 110 ALA A CA 1
ATOM 841 C C . ALA A 1 110 ? 0.380 2.378 16.365 1.00 96.31 110 ALA A C 1
ATOM 843 O O . ALA A 1 110 ? 1.104 1.447 16.717 1.00 96.31 110 ALA A O 1
ATOM 844 N N . GLU A 1 111 ? -0.779 2.648 16.954 1.00 94.38 111 GLU A N 1
ATOM 845 C CA . GLU A 1 111 ? -1.370 1.847 18.024 1.00 94.38 111 GLU A CA 1
ATOM 846 C C . GLU A 1 111 ? -2.855 1.620 17.740 1.00 94.38 111 GLU A C 1
ATOM 848 O O . GLU A 1 111 ? -3.555 2.548 17.333 1.00 94.38 111 GLU A O 1
ATOM 853 N N . THR A 1 112 ? -3.344 0.410 18.006 1.00 94.44 112 THR A N 1
ATOM 854 C CA . THR A 1 112 ? -4.767 0.051 17.965 1.00 94.44 112 THR A CA 1
ATOM 855 C C . THR A 1 112 ? -5.273 -0.231 19.378 1.00 94.44 112 THR A C 1
ATOM 857 O O . THR A 1 112 ? -4.522 -0.678 20.250 1.00 94.44 112 THR A O 1
ATOM 860 N N . TRP A 1 113 ? -6.549 0.054 19.629 1.00 93.75 113 TRP A N 1
ATOM 861 C CA . TRP A 1 113 ? -7.163 -0.093 20.945 1.00 93.75 113 TRP A CA 1
ATOM 862 C C . TRP A 1 113 ? -8.470 -0.884 20.853 1.00 93.75 113 TRP A C 1
ATOM 864 O O . TRP A 1 113 ? -9.358 -0.518 20.093 1.00 93.75 113 TRP A O 1
ATOM 874 N N . ASP A 1 114 ? -8.578 -1.938 21.665 1.00 93.19 114 ASP A N 1
ATOM 875 C CA . ASP A 1 114 ? -9.839 -2.571 22.078 1.00 93.19 114 ASP A CA 1
ATOM 876 C C . ASP A 1 114 ? -10.069 -2.146 23.535 1.00 93.19 114 ASP A C 1
ATOM 878 O O . ASP A 1 114 ? -9.308 -2.491 24.449 1.00 93.19 114 ASP A O 1
ATOM 882 N N . THR A 1 115 ? -11.053 -1.279 23.732 1.00 91.50 115 THR A N 1
ATOM 883 C CA . THR A 1 115 ? -11.390 -0.646 25.008 1.00 91.50 115 THR A CA 1
ATOM 884 C C . THR A 1 115 ? -12.568 -1.309 25.703 1.00 91.50 115 THR A C 1
ATOM 886 O O . THR A 1 115 ? -12.996 -0.847 26.774 1.00 91.50 115 THR A O 1
ATOM 889 N N . ASP A 1 116 ? -13.064 -2.419 25.160 1.00 89.94 116 ASP A N 1
ATOM 890 C CA . ASP A 1 116 ? -14.149 -3.147 25.774 1.00 89.94 116 ASP A CA 1
ATOM 891 C C . ASP A 1 116 ? -13.756 -3.708 27.139 1.00 89.94 116 ASP A C 1
ATOM 893 O O . ASP A 1 116 ? -12.649 -4.176 27.409 1.00 89.94 116 ASP A O 1
ATOM 897 N N . THR A 1 117 ? -14.737 -3.733 28.046 1.00 89.88 117 THR A N 1
ATOM 898 C CA . THR A 1 117 ? -14.544 -4.356 29.368 1.00 89.88 117 THR A CA 1
ATOM 899 C C . THR A 1 117 ? -14.229 -5.852 29.248 1.00 89.88 117 THR A C 1
ATOM 901 O O . THR A 1 117 ? -13.581 -6.426 30.128 1.00 89.88 117 THR A O 1
ATOM 904 N N . VAL A 1 118 ? -14.714 -6.489 28.181 1.00 88.31 118 VAL A N 1
ATOM 905 C CA . VAL A 1 118 ? -14.369 -7.853 27.791 1.00 88.31 118 VAL A CA 1
ATOM 906 C C . VAL A 1 118 ? -13.925 -7.784 26.333 1.00 88.31 118 VAL A C 1
ATOM 908 O O . VAL A 1 118 ? -14.810 -7.656 25.490 1.00 88.31 118 VAL A O 1
ATOM 911 N N . PRO A 1 119 ? -12.610 -7.882 26.058 1.00 88.56 119 PRO A N 1
ATOM 912 C CA . PRO A 1 119 ? -12.079 -7.774 24.707 1.00 88.56 119 PRO A CA 1
ATOM 913 C C . PRO A 1 119 ? -12.812 -8.699 23.747 1.00 88.56 119 PRO A C 1
ATOM 915 O O . PRO A 1 119 ? -13.006 -9.891 24.036 1.00 88.56 119 PRO A O 1
ATOM 918 N N . ASN A 1 120 ? -13.245 -8.132 22.632 1.00 89.44 120 ASN A N 1
ATOM 919 C CA . ASN A 1 120 ? -14.029 -8.827 21.622 1.00 89.44 120 ASN A CA 1
ATOM 920 C C . ASN A 1 120 ? -13.186 -9.165 20.377 1.00 89.44 120 ASN A C 1
ATOM 922 O O . ASN A 1 120 ? -13.631 -9.956 19.542 1.00 89.44 120 ASN A O 1
ATOM 926 N N . GLY A 1 121 ? -11.950 -8.650 20.319 1.00 89.31 121 GLY A N 1
ATOM 927 C CA . GLY A 1 121 ? -10.992 -8.885 19.241 1.00 89.31 121 GLY A CA 1
ATOM 928 C C . GLY A 1 121 ? -11.073 -7.870 18.100 1.00 89.31 121 GLY A C 1
ATOM 929 O O . GLY A 1 121 ? -10.336 -8.025 17.124 1.00 89.31 121 GLY A O 1
ATOM 930 N N . TYR A 1 122 ? -11.929 -6.855 18.216 1.00 94.88 122 TYR A N 1
ATOM 931 C CA . TYR A 1 122 ? -12.088 -5.783 17.246 1.00 94.88 122 TYR A CA 1
ATOM 932 C C . TYR A 1 122 ? -11.474 -4.476 17.740 1.00 94.88 122 TYR A C 1
ATOM 934 O O . TYR A 1 122 ? -11.454 -4.176 18.930 1.00 94.88 122 TYR A O 1
ATOM 942 N N . THR A 1 123 ? -10.924 -3.715 16.801 1.00 95.88 123 THR A N 1
ATOM 943 C CA . THR A 1 123 ? -10.366 -2.392 17.074 1.00 95.88 123 THR A CA 1
ATOM 944 C C . THR A 1 123 ? -11.494 -1.370 17.190 1.00 95.88 123 THR A C 1
ATOM 946 O O . THR A 1 123 ? -12.282 -1.226 16.256 1.00 95.88 123 THR A O 1
ATOM 949 N N . ASP A 1 124 ? -11.529 -0.637 18.304 1.00 94.94 124 ASP A N 1
ATOM 950 C CA . ASP A 1 124 ? -12.416 0.514 18.504 1.00 94.94 124 ASP A CA 1
ATOM 951 C C . ASP A 1 124 ? -11.869 1.762 17.811 1.00 94.94 124 ASP A C 1
ATOM 953 O O . ASP A 1 124 ? -12.605 2.501 17.168 1.00 94.94 124 ASP A O 1
ATOM 957 N N . TYR A 1 125 ? -10.570 2.023 17.979 1.00 96.19 125 TYR A N 1
ATOM 958 C CA . TYR A 1 125 ? -9.879 3.127 17.320 1.00 96.19 125 TYR A CA 1
ATOM 959 C C . TYR A 1 125 ? -8.375 2.864 17.211 1.00 96.19 125 TYR A C 1
ATOM 961 O O . TYR A 1 125 ? -7.794 2.071 17.960 1.00 96.19 125 TYR A O 1
ATOM 969 N N . ALA A 1 126 ? -7.732 3.581 16.296 1.00 97.69 126 ALA A N 1
ATOM 970 C CA . ALA A 1 126 ? -6.295 3.585 16.095 1.00 97.69 126 ALA A CA 1
ATOM 971 C C . ALA A 1 126 ? -5.731 5.010 16.117 1.00 97.69 126 ALA A C 1
ATOM 973 O O . ALA A 1 126 ? -6.414 5.985 15.793 1.00 97.69 126 ALA A O 1
ATOM 974 N N . VAL A 1 127 ? -4.458 5.133 16.486 1.00 98.12 127 VAL A N 1
ATOM 975 C CA . VAL A 1 127 ? -3.707 6.391 16.430 1.00 98.12 127 VAL A CA 1
ATOM 976 C C . VAL A 1 127 ? -2.431 6.165 15.639 1.00 98.12 127 VAL A C 1
ATOM 978 O O . VAL A 1 127 ? -1.652 5.276 15.971 1.00 98.12 127 VAL A O 1
ATOM 981 N N . VAL A 1 128 ? -2.199 6.996 14.626 1.00 98.50 128 VAL A N 1
ATOM 982 C CA . VAL A 1 128 ? -0.986 6.997 13.801 1.00 98.50 128 VAL A CA 1
ATOM 983 C C . VAL A 1 128 ? -0.188 8.267 14.080 1.00 98.50 128 VAL A C 1
ATOM 985 O O . VAL A 1 128 ? -0.673 9.378 13.849 1.00 98.50 128 VAL A O 1
ATOM 988 N N . ASN A 1 129 ? 1.054 8.120 14.536 1.00 97.62 129 ASN A N 1
ATOM 989 C CA . ASN A 1 129 ? 1.984 9.228 14.723 1.00 97.62 129 ASN A CA 1
ATOM 990 C C . ASN A 1 129 ? 3.088 9.202 13.665 1.00 97.62 129 ASN A C 1
ATOM 992 O O . ASN A 1 129 ? 3.780 8.200 13.508 1.00 97.62 129 ASN A O 1
ATOM 996 N N . VAL A 1 130 ? 3.322 10.339 13.008 1.00 95.12 130 VAL A N 1
ATOM 997 C CA . VAL A 1 130 ? 4.539 10.575 12.216 1.00 95.12 130 VAL A CA 1
ATOM 998 C C . VAL A 1 130 ? 5.039 11.994 12.477 1.00 95.12 130 VAL A C 1
ATOM 1000 O O . VAL A 1 130 ? 4.481 12.980 11.977 1.00 95.12 130 VAL A O 1
ATOM 1003 N N . SER A 1 131 ? 6.131 12.101 13.238 1.00 93.12 131 SER A N 1
ATOM 1004 C CA . SER A 1 131 ? 6.767 13.373 13.589 1.00 93.12 131 SER A CA 1
ATOM 1005 C C . SER A 1 131 ? 7.136 14.193 12.351 1.00 93.12 131 SER A C 1
ATOM 1007 O O . SER A 1 131 ? 7.642 13.672 11.356 1.00 93.12 131 SER A O 1
ATOM 1009 N N . THR A 1 132 ? 7.022 15.522 12.430 1.00 90.69 132 THR A N 1
ATOM 1010 C CA . THR A 1 132 ? 7.505 16.418 11.358 1.00 90.69 132 THR A CA 1
ATOM 1011 C C . THR A 1 132 ? 9.017 16.351 11.134 1.00 90.69 132 THR A C 1
ATOM 1013 O O . THR A 1 132 ? 9.511 16.808 10.107 1.00 90.69 132 THR A O 1
ATOM 1016 N N . SER A 1 133 ? 9.765 15.826 12.109 1.00 88.44 133 SER A N 1
ATOM 1017 C CA . SER A 1 133 ? 11.215 15.631 12.008 1.00 88.44 133 SER A CA 1
ATOM 1018 C C . SER A 1 133 ? 11.609 14.280 11.392 1.00 88.44 133 SER A C 1
ATOM 1020 O O . SER A 1 133 ? 12.787 14.074 11.080 1.00 88.44 133 SER A O 1
ATOM 1022 N N . TRP A 1 134 ? 10.641 13.377 11.180 1.00 89.50 134 TRP A N 1
ATOM 1023 C CA . TRP A 1 134 ? 10.874 12.034 10.657 1.00 89.50 134 TRP A CA 1
ATOM 1024 C C . TRP A 1 134 ? 11.535 12.052 9.271 1.00 89.50 134 TRP A C 1
ATOM 1026 O O . TRP A 1 134 ? 11.359 12.977 8.474 1.00 89.50 134 TRP A O 1
ATOM 1036 N N . GLY A 1 135 ? 12.363 11.039 8.994 1.00 79.38 135 GLY A N 1
ATOM 1037 C CA . GLY A 1 135 ? 13.146 10.972 7.757 1.00 79.38 135 GLY A CA 1
ATOM 1038 C C . GLY A 1 135 ? 14.205 12.078 7.639 1.00 79.38 135 GLY A C 1
ATOM 1039 O O . GLY A 1 135 ? 14.484 12.545 6.533 1.00 79.38 135 GLY A O 1
ATOM 1040 N N . ASN A 1 136 ? 14.782 12.530 8.760 1.00 68.81 136 ASN A N 1
ATOM 1041 C CA . ASN A 1 136 ? 15.743 13.645 8.832 1.00 68.81 136 ASN A CA 1
ATOM 1042 C C . ASN A 1 136 ? 15.196 14.973 8.274 1.00 68.81 136 ASN A C 1
ATOM 1044 O O . ASN A 1 136 ? 15.927 15.736 7.641 1.00 68.81 136 ASN A O 1
ATOM 1048 N N . GLY A 1 137 ? 13.902 15.246 8.465 1.00 54.91 137 GLY A N 1
ATOM 1049 C CA . GLY A 1 137 ? 13.253 16.436 7.911 1.00 54.91 137 GLY A CA 1
ATOM 1050 C C . GLY A 1 137 ? 13.069 16.394 6.391 1.00 54.91 137 GLY A C 1
ATOM 1051 O O . GLY A 1 137 ? 12.738 17.416 5.795 1.00 54.91 137 GLY A O 1
ATOM 1052 N N . SER A 1 138 ? 13.219 15.221 5.758 1.00 53.69 138 SER A N 1
ATOM 1053 C CA . SER A 1 138 ? 12.897 14.989 4.337 1.00 53.69 138 SER A CA 1
ATOM 1054 C C . SER A 1 138 ? 11.384 14.915 4.076 1.00 53.69 138 SER A C 1
ATOM 1056 O O . SER A 1 138 ? 10.947 14.311 3.093 1.00 53.69 138 SER A O 1
ATOM 1058 N N . ALA A 1 139 ? 10.580 15.530 4.948 1.00 50.88 139 ALA A N 1
ATOM 1059 C CA . ALA A 1 139 ? 9.167 15.795 4.739 1.00 50.88 139 ALA A CA 1
ATOM 1060 C C . ALA A 1 139 ? 9.027 16.670 3.483 1.00 50.88 139 ALA A C 1
ATOM 1062 O O . ALA A 1 139 ? 9.155 17.891 3.540 1.00 50.88 139 ALA A O 1
ATOM 1063 N N . GLY A 1 140 ? 8.873 16.047 2.315 1.00 51.88 140 GLY A N 1
ATOM 1064 C CA . GLY A 1 140 ? 8.761 16.801 1.066 1.00 51.88 140 GLY A CA 1
ATOM 1065 C C . GLY A 1 140 ? 9.007 16.046 -0.234 1.00 51.88 140 GLY A C 1
ATOM 1066 O O . GLY A 1 140 ? 8.772 16.626 -1.291 1.00 51.88 140 GLY A O 1
ATOM 1067 N N . LEU A 1 141 ? 9.465 14.791 -0.204 1.00 66.50 141 LEU A N 1
ATOM 1068 C CA . LEU A 1 141 ? 9.503 13.966 -1.412 1.00 66.50 141 LEU A CA 1
ATOM 1069 C C . LEU A 1 141 ? 8.327 12.993 -1.396 1.00 66.50 141 LEU A C 1
ATOM 1071 O O . LEU A 1 141 ? 8.284 12.086 -0.566 1.00 66.50 141 LEU A O 1
ATOM 1075 N N . TYR A 1 142 ? 7.399 13.200 -2.331 1.00 75.19 142 TYR A N 1
ATOM 1076 C CA . TYR A 1 142 ? 6.254 12.326 -2.620 1.00 75.19 142 TYR A CA 1
ATOM 1077 C C . TYR A 1 142 ? 6.661 10.853 -2.758 1.00 75.19 142 TYR A C 1
ATOM 1079 O O . TYR A 1 142 ? 5.917 9.946 -2.430 1.00 75.19 142 TYR A O 1
ATOM 1087 N N . ASN A 1 143 ? 7.896 10.622 -3.188 1.00 82.12 143 ASN A N 1
ATOM 1088 C CA . ASN A 1 143 ? 8.444 9.316 -3.487 1.00 82.12 143 ASN A CA 1
ATOM 1089 C C . ASN A 1 143 ? 9.553 8.872 -2.506 1.00 82.12 143 ASN A C 1
ATOM 1091 O O . ASN A 1 143 ? 10.408 8.055 -2.852 1.00 82.12 143 ASN A O 1
ATOM 1095 N N . GLY A 1 144 ? 9.598 9.466 -1.308 1.00 89.94 144 GLY A N 1
ATOM 1096 C CA . GLY A 1 144 ? 10.636 9.233 -0.298 1.00 89.94 144 GLY A CA 1
ATOM 1097 C C . GLY A 1 144 ? 10.183 8.403 0.907 1.00 89.94 144 GLY A C 1
ATOM 1098 O O . GLY A 1 144 ? 9.026 8.011 1.031 1.00 89.94 144 GLY A O 1
ATOM 1099 N N . TYR A 1 145 ? 11.103 8.199 1.855 1.00 91.31 145 TYR A N 1
ATOM 1100 C CA . TYR A 1 145 ? 10.884 7.348 3.032 1.00 91.31 145 TYR A CA 1
ATOM 1101 C C . TYR A 1 145 ? 9.703 7.767 3.922 1.00 91.31 145 TYR A C 1
ATOM 1103 O O . TYR A 1 145 ? 9.036 6.911 4.491 1.00 91.31 145 TYR A O 1
ATOM 1111 N N . VAL A 1 146 ? 9.411 9.069 4.033 1.00 92.50 146 VAL A N 1
ATOM 1112 C CA . VAL A 1 146 ? 8.256 9.555 4.815 1.00 92.50 146 VAL A CA 1
ATOM 1113 C C . VAL A 1 146 ? 6.940 9.062 4.207 1.00 92.50 146 VAL A C 1
ATOM 1115 O O . VAL A 1 146 ? 6.047 8.670 4.947 1.00 92.50 146 VAL A O 1
ATOM 1118 N N . TYR A 1 147 ? 6.836 9.024 2.875 1.00 93.62 147 TYR A N 1
ATOM 1119 C CA . TYR A 1 147 ? 5.659 8.490 2.188 1.00 93.62 147 TYR A CA 1
ATOM 1120 C C . TYR A 1 147 ? 5.486 6.995 2.478 1.00 93.62 147 TYR A C 1
ATOM 1122 O O . TYR A 1 147 ? 4.430 6.572 2.936 1.00 93.62 147 TYR A O 1
ATOM 1130 N N . GLN A 1 148 ? 6.564 6.217 2.319 1.00 95.75 148 GLN A N 1
ATOM 1131 C CA . GLN A 1 148 ? 6.590 4.793 2.669 1.00 95.75 148 GLN A CA 1
ATOM 1132 C C . GLN A 1 148 ? 6.230 4.553 4.146 1.00 95.75 148 GLN A C 1
ATOM 1134 O O . GLN A 1 148 ? 5.510 3.610 4.453 1.00 95.75 148 GLN A O 1
ATOM 1139 N N . THR A 1 149 ? 6.688 5.426 5.051 1.00 95.56 149 THR A N 1
ATOM 1140 C CA . THR A 1 149 ? 6.353 5.354 6.482 1.00 95.56 149 THR A CA 1
ATOM 1141 C C . THR A 1 149 ? 4.855 5.533 6.701 1.00 95.56 149 THR A C 1
ATOM 1143 O O . THR A 1 149 ? 4.272 4.764 7.446 1.00 95.56 149 THR A O 1
ATOM 1146 N N . PHE A 1 150 ? 4.198 6.489 6.038 1.00 97.12 150 PHE A N 1
ATOM 1147 C CA . PHE A 1 150 ? 2.744 6.631 6.179 1.00 97.12 150 PHE A CA 1
ATOM 1148 C C . PHE A 1 150 ? 1.992 5.378 5.736 1.00 97.12 150 PHE A C 1
ATOM 1150 O O . PHE A 1 150 ? 1.065 4.976 6.429 1.00 97.12 150 PHE A O 1
ATOM 1157 N N . ILE A 1 151 ? 2.406 4.735 4.639 1.00 98.25 151 ILE A N 1
ATOM 1158 C CA . ILE A 1 151 ? 1.816 3.452 4.235 1.00 98.25 151 ILE A CA 1
ATOM 1159 C C . ILE A 1 151 ? 2.031 2.403 5.336 1.00 98.25 151 ILE A C 1
ATOM 1161 O O . ILE A 1 151 ? 1.078 1.746 5.741 1.00 98.25 151 ILE A O 1
ATOM 1165 N N . HIS A 1 152 ? 3.257 2.283 5.851 1.00 98.12 152 HIS A N 1
ATOM 1166 C CA . HIS A 1 152 ? 3.614 1.342 6.915 1.00 98.12 152 HIS A CA 1
ATOM 1167 C C . HIS A 1 152 ? 2.777 1.545 8.191 1.00 98.12 152 HIS A C 1
ATOM 1169 O O . HIS A 1 152 ? 2.155 0.607 8.676 1.00 98.12 152 HIS A O 1
ATOM 1175 N N . GLU A 1 153 ? 2.697 2.771 8.714 1.00 98.25 153 GLU A N 1
ATOM 1176 C CA . GLU A 1 153 ? 1.944 3.043 9.946 1.00 98.25 153 GLU A CA 1
ATOM 1177 C C . GLU A 1 153 ? 0.426 2.917 9.752 1.00 98.25 153 GLU A C 1
ATOM 1179 O O . GLU A 1 153 ? -0.286 2.496 10.662 1.00 98.25 153 GLU A O 1
ATOM 1184 N N . ILE A 1 154 ? -0.092 3.224 8.558 1.00 98.75 154 ILE A N 1
ATOM 1185 C CA . ILE A 1 154 ? -1.504 2.975 8.236 1.00 98.75 154 ILE A CA 1
ATOM 1186 C C . ILE A 1 154 ? -1.796 1.472 8.215 1.00 98.75 154 ILE A C 1
ATOM 1188 O O . ILE A 1 154 ? -2.852 1.053 8.679 1.00 98.75 154 ILE A O 1
ATOM 1192 N N . LEU A 1 155 ? -0.871 0.641 7.733 1.00 98.62 155 LEU A N 1
ATOM 1193 C CA . LEU A 1 155 ? -1.043 -0.810 7.782 1.00 98.62 155 LEU A CA 1
ATOM 1194 C C . LEU A 1 155 ? -0.992 -1.375 9.204 1.00 98.62 155 LEU A C 1
ATOM 1196 O O . LEU A 1 155 ? -1.742 -2.306 9.486 1.00 98.62 155 LEU A O 1
ATOM 1200 N N . HIS A 1 156 ? -0.203 -0.792 10.112 1.00 97.88 156 HIS A N 1
ATOM 1201 C CA . HIS A 1 156 ? -0.305 -1.101 11.546 1.00 97.88 156 HIS A CA 1
ATOM 1202 C C . HIS A 1 156 ? -1.680 -0.732 12.110 1.00 97.88 156 HIS A C 1
ATOM 1204 O O . HIS A 1 156 ? -2.271 -1.524 12.840 1.00 97.88 156 HIS A O 1
ATOM 1210 N N . ALA A 1 157 ? -2.231 0.429 11.736 1.00 97.88 157 ALA A N 1
ATOM 1211 C CA . ALA A 1 157 ? -3.597 0.804 12.115 1.00 97.88 157 ALA A CA 1
ATOM 1212 C C . ALA A 1 157 ? -4.651 -0.163 11.541 1.00 97.88 157 ALA A C 1
ATOM 1214 O O . ALA A 1 157 ? -5.686 -0.369 12.164 1.00 97.88 157 ALA A O 1
ATOM 1215 N N . LEU A 1 158 ? -4.373 -0.792 10.394 1.00 97.94 158 LEU A N 1
ATOM 1216 C CA . LEU A 1 158 ? -5.169 -1.876 9.803 1.00 97.94 158 LEU A CA 1
ATOM 1217 C C . LEU A 1 158 ? -4.737 -3.280 10.259 1.00 97.94 158 LEU A C 1
ATOM 1219 O O . LEU A 1 158 ? -5.182 -4.271 9.670 1.00 97.94 158 LEU A O 1
ATOM 1223 N N . SER A 1 159 ? -3.936 -3.362 11.323 1.00 95.88 159 SER A N 1
ATOM 1224 C CA . SER A 1 159 ? -3.625 -4.587 12.069 1.00 95.88 159 SER A CA 1
ATOM 1225 C C . SER A 1 159 ? -2.635 -5.537 11.409 1.00 95.88 159 SER A C 1
ATOM 1227 O O . SER A 1 159 ? -2.678 -6.746 11.645 1.00 95.88 159 SER A O 1
ATOM 1229 N N . LEU A 1 160 ? -1.718 -5.007 10.603 1.00 97.19 160 LEU A N 1
ATOM 1230 C CA . LEU A 1 160 ? -0.555 -5.760 10.141 1.00 97.19 160 LEU A CA 1
ATOM 1231 C C . LEU A 1 160 ? 0.637 -5.503 11.058 1.00 97.19 160 LEU A C 1
ATOM 1233 O O . LEU A 1 160 ? 0.990 -4.358 11.286 1.00 97.19 160 LEU A O 1
ATOM 1237 N N . GLY A 1 161 ? 1.276 -6.559 11.555 1.00 95.62 161 GLY A N 1
ATOM 1238 C CA . GLY A 1 161 ? 2.537 -6.479 12.292 1.00 95.62 161 GLY A CA 1
ATOM 1239 C C . GLY A 1 161 ? 3.776 -6.527 11.391 1.00 95.62 161 GLY A C 1
ATOM 1240 O O . GLY A 1 161 ? 3.693 -6.600 10.166 1.00 95.62 161 GLY A O 1
ATOM 1241 N N . HIS A 1 162 ? 4.957 -6.517 12.010 1.00 94.88 162 HIS A N 1
ATOM 1242 C CA . HIS A 1 162 ? 6.236 -6.659 11.308 1.00 94.88 162 HIS A CA 1
ATOM 1243 C C . HIS A 1 162 ? 6.530 -8.109 10.893 1.00 94.88 162 HIS A C 1
ATOM 1245 O O . HIS A 1 162 ? 5.972 -9.056 11.443 1.00 94.88 162 HIS A O 1
ATOM 1251 N N . LEU A 1 163 ? 7.488 -8.304 9.978 1.00 91.19 163 LEU A N 1
ATOM 1252 C CA . LEU A 1 163 ? 7.971 -9.629 9.547 1.00 91.19 163 LEU A CA 1
ATOM 1253 C C . LEU A 1 163 ? 8.973 -10.302 10.509 1.00 91.19 163 LEU A C 1
ATOM 1255 O O . LEU A 1 163 ? 9.524 -11.368 10.217 1.00 91.19 163 LEU A O 1
ATOM 1259 N N . GLY A 1 164 ? 9.169 -9.724 11.690 1.00 88.50 164 GLY A N 1
ATOM 1260 C CA . GLY A 1 164 ? 9.961 -10.298 12.767 1.00 88.50 164 GLY A CA 1
ATOM 1261 C C . GLY A 1 164 ? 9.619 -9.669 14.117 1.00 88.50 164 GLY A C 1
ATOM 1262 O O . GLY A 1 164 ? 8.887 -8.681 14.171 1.00 88.50 164 GLY A O 1
ATOM 1263 N N . PRO A 1 165 ? 10.116 -10.239 15.227 1.00 86.81 165 PRO A N 1
ATOM 1264 C CA . PRO A 1 165 ? 9.872 -9.742 16.580 1.00 86.81 165 PRO A CA 1
ATOM 1265 C C . PRO A 1 165 ? 10.742 -8.512 16.915 1.00 86.81 165 PRO A C 1
ATOM 1267 O O . PRO A 1 165 ? 11.367 -8.454 17.975 1.00 86.81 165 PRO A O 1
ATOM 1270 N N . TYR A 1 166 ? 10.795 -7.531 16.014 1.00 86.56 166 TYR A N 1
ATOM 1271 C CA . TYR A 1 166 ? 11.525 -6.274 16.177 1.00 86.56 166 TYR A CA 1
ATOM 1272 C C . TYR A 1 166 ? 10.567 -5.083 16.216 1.00 86.56 166 TYR A C 1
ATOM 1274 O O . TYR A 1 166 ? 9.502 -5.114 15.608 1.00 86.56 166 TYR A O 1
ATOM 1282 N N . ASN A 1 167 ? 10.956 -4.030 16.942 1.00 82.25 167 ASN A N 1
ATOM 1283 C CA . ASN A 1 167 ? 10.204 -2.781 17.080 1.00 82.25 167 ASN A CA 1
ATOM 1284 C C . ASN A 1 167 ? 11.166 -1.593 17.229 1.00 82.25 167 ASN A C 1
ATOM 1286 O O . ASN A 1 167 ? 12.135 -1.657 17.990 1.00 82.25 167 ASN A O 1
ATOM 1290 N N . GLY A 1 168 ? 10.886 -0.489 16.532 1.00 76.50 168 GLY A N 1
ATOM 1291 C CA . GLY A 1 168 ? 11.669 0.754 16.553 1.00 76.50 168 GLY A CA 1
ATOM 1292 C C . GLY A 1 168 ? 12.999 0.703 15.786 1.00 76.50 168 GLY A C 1
ATOM 1293 O O . GLY A 1 168 ? 13.262 1.571 14.958 1.00 76.50 168 GLY A O 1
ATOM 1294 N N . VAL A 1 169 ? 13.837 -0.304 16.038 1.00 75.50 169 VAL A N 1
ATOM 1295 C CA . VAL A 1 169 ? 15.054 -0.604 15.261 1.00 75.50 169 VAL A CA 1
ATOM 1296 C C . VAL A 1 169 ? 15.079 -2.104 14.993 1.00 75.50 169 VAL A C 1
ATOM 1298 O O . VAL A 1 169 ? 14.760 -2.882 15.888 1.00 75.50 169 VAL A O 1
ATOM 1301 N N . GLY A 1 170 ? 15.452 -2.496 13.780 1.00 79.81 170 GLY A N 1
ATOM 1302 C CA . GLY A 1 170 ? 15.626 -3.894 13.401 1.00 79.81 170 GLY A CA 1
ATOM 1303 C C . GLY A 1 170 ? 16.619 -4.005 12.254 1.00 79.81 170 GLY A C 1
ATOM 1304 O O . GLY A 1 170 ? 16.634 -3.156 11.357 1.00 79.81 170 GLY A O 1
ATOM 1305 N N . ASP A 1 171 ? 17.467 -5.022 12.311 1.00 87.56 171 ASP A N 1
ATOM 1306 C CA . ASP A 1 171 ? 18.327 -5.446 11.211 1.00 87.56 171 ASP A CA 1
ATOM 1307 C C . ASP A 1 171 ? 17.979 -6.875 10.769 1.00 87.56 171 ASP A C 1
ATOM 1309 O O . ASP A 1 171 ? 17.003 -7.472 11.227 1.00 87.56 171 ASP A O 1
ATOM 1313 N N . TYR A 1 172 ? 18.725 -7.410 9.800 1.00 89.69 172 TYR A N 1
ATOM 1314 C CA . TYR A 1 172 ? 18.438 -8.741 9.273 1.00 89.69 172 TYR A CA 1
ATOM 1315 C C . TYR A 1 172 ? 18.598 -9.833 10.336 1.00 89.69 172 TYR A C 1
ATOM 1317 O O . TYR A 1 172 ? 17.892 -10.838 10.297 1.00 89.69 172 TYR A O 1
ATOM 1325 N N . GLU A 1 173 ? 19.490 -9.655 11.303 1.00 90.31 173 GLU A N 1
ATOM 1326 C CA . GLU A 1 173 ? 19.705 -10.602 12.388 1.00 90.31 173 GLU A CA 1
ATOM 1327 C C . GLU A 1 173 ? 18.511 -10.699 13.352 1.00 90.31 173 GLU A C 1
ATOM 1329 O O . GLU A 1 173 ? 18.397 -11.705 14.057 1.00 90.31 173 GLU A O 1
ATOM 1334 N N . ASP A 1 174 ? 17.614 -9.710 13.348 1.00 89.19 174 ASP A N 1
ATOM 1335 C CA . ASP A 1 174 ? 16.372 -9.700 14.128 1.00 89.19 174 ASP A CA 1
ATOM 1336 C C . ASP A 1 174 ? 15.169 -10.310 13.379 1.00 89.19 174 ASP A C 1
ATOM 1338 O O . ASP A 1 174 ? 14.101 -10.507 13.970 1.00 89.19 174 ASP A O 1
ATOM 1342 N N . ALA A 1 175 ? 15.301 -10.612 12.083 1.00 90.62 175 ALA A N 1
ATOM 1343 C CA . ALA A 1 175 ? 14.198 -11.146 11.290 1.00 90.62 175 ALA A CA 1
ATOM 1344 C C . ALA A 1 175 ? 13.773 -12.561 11.705 1.00 90.62 175 ALA A C 1
ATOM 1346 O O . ALA A 1 175 ? 14.575 -13.416 12.084 1.00 90.62 175 ALA A O 1
ATOM 1347 N N . TYR A 1 176 ? 12.479 -12.848 11.549 1.00 90.75 176 TYR A N 1
ATOM 1348 C CA . TYR A 1 176 ? 11.970 -14.211 11.700 1.00 90.75 176 TYR A CA 1
ATOM 1349 C C . TYR A 1 176 ? 12.188 -15.030 10.418 1.00 90.75 176 TYR A C 1
ATOM 1351 O O . TYR A 1 176 ? 12.654 -16.178 10.457 1.00 90.75 176 TYR A O 1
ATOM 1359 N N . PHE A 1 177 ? 11.884 -14.420 9.267 1.00 94.50 177 PHE A N 1
ATOM 1360 C CA . PHE A 1 177 ? 11.987 -15.055 7.958 1.00 94.50 177 PHE A CA 1
ATOM 1361 C C . PHE A 1 177 ? 13.321 -14.766 7.260 1.00 94.50 177 PHE A C 1
ATOM 1363 O O . PHE A 1 177 ? 13.798 -13.638 7.213 1.00 94.50 177 PHE A O 1
ATOM 1370 N N . VAL A 1 178 ? 13.888 -15.788 6.614 1.00 95.88 178 VAL A N 1
ATOM 1371 C CA . VAL A 1 178 ? 15.095 -15.680 5.768 1.00 95.88 178 VAL A CA 1
ATOM 1372 C C . VAL A 1 178 ? 14.888 -14.680 4.629 1.00 95.88 178 VAL A C 1
ATOM 1374 O O . VAL A 1 178 ? 15.818 -13.997 4.209 1.00 95.88 178 VAL A O 1
ATOM 1377 N N . ASN A 1 179 ? 13.661 -14.588 4.125 1.00 96.06 179 ASN A N 1
ATOM 1378 C CA . ASN A 1 179 ? 13.237 -13.693 3.059 1.00 96.06 179 ASN A CA 1
ATOM 1379 C C . ASN A 1 179 ? 12.504 -12.442 3.578 1.00 96.06 179 ASN A C 1
ATOM 1381 O O . ASN A 1 179 ? 11.702 -11.869 2.847 1.00 96.06 179 ASN A O 1
ATOM 1385 N N . ASP A 1 180 ? 12.753 -12.011 4.816 1.00 96.62 180 ASP A N 1
ATOM 1386 C CA . ASP A 1 180 ? 12.252 -10.729 5.318 1.00 96.62 180 ASP A CA 1
ATOM 1387 C C . ASP A 1 180 ? 12.919 -9.555 4.576 1.00 96.62 180 ASP A C 1
ATOM 1389 O O . ASP A 1 180 ? 14.124 -9.320 4.716 1.00 96.62 180 ASP A O 1
ATOM 1393 N N . SER A 1 181 ? 12.153 -8.862 3.730 1.00 96.75 181 SER A N 1
ATOM 1394 C CA . SER A 1 181 ? 12.580 -7.623 3.080 1.00 96.75 181 SER A CA 1
ATOM 1395 C C . SER A 1 181 ? 11.411 -6.832 2.488 1.00 96.75 181 SER A C 1
ATOM 1397 O O . SER A 1 181 ? 10.319 -7.367 2.263 1.00 96.75 181 SER A O 1
ATOM 1399 N N . TRP A 1 182 ? 11.691 -5.578 2.114 1.00 97.25 182 TRP A N 1
ATOM 1400 C CA . TRP A 1 182 ? 10.794 -4.720 1.321 1.00 97.25 182 TRP A CA 1
ATOM 1401 C C . TRP A 1 182 ? 10.318 -5.339 0.001 1.00 97.25 182 TRP A C 1
ATOM 1403 O O . TRP A 1 182 ? 9.304 -4.905 -0.531 1.00 97.25 182 TRP A O 1
ATOM 1413 N N . LEU A 1 183 ? 10.997 -6.356 -0.539 1.00 97.00 183 LEU A N 1
ATOM 1414 C CA . LEU A 1 183 ? 10.522 -7.071 -1.727 1.00 97.00 183 LEU A CA 1
ATOM 1415 C C . LEU A 1 183 ? 9.204 -7.817 -1.465 1.00 97.00 183 LEU A C 1
ATOM 1417 O O . LEU A 1 183 ? 8.389 -7.960 -2.375 1.00 97.00 183 LEU A O 1
ATOM 1421 N N . ASN A 1 184 ? 9.010 -8.297 -0.235 1.00 98.06 184 ASN A N 1
ATOM 1422 C CA . ASN A 1 184 ? 7.868 -9.124 0.145 1.00 98.06 184 ASN A CA 1
ATOM 1423 C C . ASN A 1 184 ? 6.795 -8.343 0.913 1.00 98.06 184 ASN A C 1
ATOM 1425 O O . ASN A 1 184 ? 5.610 -8.603 0.704 1.00 98.06 184 ASN A O 1
ATOM 1429 N N . SER A 1 185 ? 7.197 -7.411 1.782 1.00 98.38 185 SER A N 1
ATOM 1430 C CA . SER A 1 185 ? 6.301 -6.645 2.658 1.00 98.38 185 SER A CA 1
ATOM 1431 C C . SER A 1 185 ? 6.878 -5.266 2.969 1.00 98.38 185 SER A C 1
ATOM 1433 O O . SER A 1 185 ? 8.051 -5.146 3.332 1.00 98.38 185 SER A O 1
ATOM 1435 N N . ILE A 1 186 ? 6.043 -4.229 2.908 1.00 98.31 186 ILE A N 1
ATOM 1436 C CA . ILE A 1 186 ? 6.391 -2.895 3.423 1.00 98.31 186 ILE A CA 1
ATOM 1437 C C . ILE A 1 186 ? 6.512 -2.877 4.954 1.00 98.31 186 ILE A C 1
ATOM 1439 O O . ILE A 1 186 ? 7.117 -1.959 5.505 1.00 98.31 186 ILE A O 1
ATOM 1443 N N . MET A 1 187 ? 5.992 -3.902 5.640 1.00 97.69 187 MET A N 1
ATOM 1444 C CA . MET A 1 187 ? 6.096 -4.070 7.094 1.00 97.69 187 MET A CA 1
ATOM 1445 C C . MET A 1 187 ? 7.484 -4.528 7.552 1.00 97.69 187 MET A C 1
ATOM 1447 O O . MET A 1 187 ? 7.756 -4.590 8.749 1.00 97.69 187 MET A O 1
ATOM 1451 N N . SER A 1 188 ? 8.388 -4.829 6.619 1.00 96.69 188 SER A N 1
ATOM 1452 C CA . SER A 1 188 ? 9.782 -5.124 6.934 1.00 96.69 188 SER A CA 1
ATOM 1453 C C . SER A 1 188 ? 10.562 -3.858 7.295 1.00 96.69 188 SER A C 1
ATOM 1455 O O . SER A 1 188 ? 10.476 -2.833 6.613 1.00 96.69 188 SER A O 1
ATOM 1457 N N . TYR A 1 189 ? 11.414 -3.938 8.315 1.00 94.00 189 TYR A N 1
ATOM 1458 C CA . TYR A 1 189 ? 12.430 -2.907 8.573 1.00 94.00 189 TYR A CA 1
ATOM 1459 C C . TYR A 1 189 ? 13.673 -3.061 7.691 1.00 94.00 189 TYR A C 1
ATOM 1461 O O . TYR A 1 189 ? 14.536 -2.181 7.662 1.00 94.00 189 TYR A O 1
ATOM 1469 N N . ILE A 1 190 ? 13.768 -4.163 6.950 1.00 95.12 190 ILE A N 1
ATOM 1470 C CA . ILE A 1 190 ? 14.970 -4.555 6.232 1.00 95.12 190 ILE A CA 1
ATOM 1471 C C . ILE A 1 190 ? 14.794 -4.204 4.747 1.00 95.12 190 ILE A C 1
ATOM 1473 O O . ILE A 1 190 ? 14.036 -4.861 4.025 1.00 95.12 190 ILE A O 1
ATOM 1477 N N . PRO A 1 191 ? 15.503 -3.184 4.230 1.00 94.06 191 PRO A N 1
ATOM 1478 C CA . PRO A 1 191 ? 15.517 -2.934 2.795 1.00 94.06 191 PRO A CA 1
ATOM 1479 C C . PRO A 1 191 ? 16.169 -4.106 2.053 1.00 94.06 191 PRO A C 1
ATOM 1481 O O . PRO A 1 191 ? 16.955 -4.855 2.631 1.00 94.06 191 PRO A O 1
ATOM 1484 N N . ASN A 1 192 ? 15.926 -4.226 0.745 1.00 93.50 192 ASN A N 1
ATOM 1485 C CA . ASN A 1 192 ? 16.477 -5.315 -0.083 1.00 93.50 192 ASN A CA 1
ATOM 1486 C C . ASN A 1 192 ? 17.995 -5.494 0.085 1.00 93.50 192 ASN A C 1
ATOM 1488 O O . ASN A 1 192 ? 18.477 -6.610 0.238 1.00 93.50 192 ASN A O 1
ATOM 1492 N N . SER A 1 193 ? 18.742 -4.389 0.143 1.00 92.75 193 SER A N 1
ATOM 1493 C CA . SER A 1 193 ? 20.196 -4.389 0.345 1.00 92.75 193 SER A CA 1
ATOM 1494 C C . SER A 1 193 ? 20.649 -4.799 1.753 1.00 92.75 193 SER A C 1
ATOM 1496 O O . SER A 1 193 ? 21.841 -5.002 1.969 1.00 92.75 193 SER A O 1
ATOM 1498 N N . GLY A 1 194 ? 19.732 -4.838 2.722 1.00 93.31 194 GLY A N 1
ATOM 1499 C CA . GLY A 1 194 ? 19.985 -5.196 4.117 1.00 93.31 194 GLY A CA 1
ATOM 1500 C C . GLY A 1 194 ? 19.851 -6.691 4.410 1.00 93.31 194 GLY A C 1
ATOM 1501 O O . GLY A 1 194 ? 20.374 -7.138 5.424 1.00 93.31 194 GLY A O 1
ATOM 1502 N N . ASN A 1 195 ? 19.213 -7.473 3.532 1.00 94.31 195 ASN A N 1
ATOM 1503 C CA . ASN A 1 195 ? 19.070 -8.920 3.697 1.00 94.31 195 ASN A CA 1
ATOM 1504 C C . ASN A 1 195 ? 20.000 -9.671 2.717 1.00 94.31 195 ASN A C 1
ATOM 1506 O O . ASN A 1 195 ? 19.807 -9.589 1.503 1.00 94.31 195 ASN A O 1
ATOM 1510 N N . PRO A 1 196 ? 20.978 -10.461 3.205 1.00 93.12 196 PRO A N 1
ATOM 1511 C CA . PRO A 1 196 ? 21.968 -11.141 2.366 1.00 93.12 196 PRO A CA 1
ATOM 1512 C C . PRO A 1 196 ? 21.404 -12.282 1.501 1.00 93.12 196 PRO A C 1
ATOM 1514 O O . PRO A 1 196 ? 22.126 -12.812 0.656 1.00 93.12 196 PRO A O 1
ATOM 1517 N N . ASN A 1 197 ? 20.150 -12.690 1.709 1.00 93.12 197 ASN A N 1
ATOM 1518 C CA . ASN A 1 197 ? 19.471 -13.713 0.905 1.00 93.12 197 ASN A CA 1
ATOM 1519 C C . ASN A 1 197 ? 18.628 -13.114 -0.223 1.00 93.12 197 ASN A C 1
ATOM 1521 O O . ASN A 1 197 ? 18.094 -13.859 -1.047 1.00 93.12 197 ASN A O 1
ATOM 1525 N N . ILE A 1 198 ? 18.508 -11.788 -0.272 1.00 93.25 198 ILE A N 1
ATOM 1526 C CA . ILE A 1 198 ? 17.941 -11.083 -1.415 1.00 93.25 198 ILE A CA 1
ATOM 1527 C C . ILE A 1 198 ? 19.044 -10.914 -2.453 1.00 93.25 198 ILE A C 1
ATOM 1529 O O . ILE A 1 198 ? 20.200 -10.644 -2.123 1.00 93.25 198 ILE A O 1
ATOM 1533 N N . SER A 1 199 ? 18.700 -11.119 -3.726 1.00 91.19 199 SER A N 1
ATOM 1534 C CA . SER A 1 199 ? 19.671 -10.960 -4.805 1.00 91.19 199 SER A CA 1
ATOM 1535 C C . SER A 1 199 ? 20.265 -9.553 -4.776 1.00 91.19 199 SER A C 1
ATOM 1537 O O . SER A 1 199 ? 19.528 -8.571 -4.793 1.00 91.19 199 SER A O 1
ATOM 1539 N N . ALA A 1 200 ? 21.597 -9.460 -4.812 1.00 86.81 200 ALA A N 1
ATOM 1540 C CA . ALA A 1 200 ? 22.308 -8.185 -4.918 1.00 86.81 200 ALA A CA 1
ATOM 1541 C C . ALA A 1 200 ? 22.033 -7.448 -6.243 1.00 86.81 200 ALA A C 1
ATOM 1543 O O . ALA A 1 200 ? 22.412 -6.290 -6.388 1.00 86.81 200 ALA A O 1
ATOM 1544 N N . ASP A 1 201 ? 21.393 -8.120 -7.205 1.00 89.94 201 ASP A N 1
ATOM 1545 C CA . ASP A 1 201 ? 20.904 -7.508 -8.436 1.00 89.94 201 ASP A CA 1
ATOM 1546 C C . ASP A 1 201 ? 19.569 -6.776 -8.257 1.00 89.94 201 ASP A C 1
ATOM 1548 O O . ASP A 1 201 ? 19.111 -6.197 -9.229 1.00 89.94 201 ASP A O 1
ATOM 1552 N N . ILE A 1 202 ? 18.923 -6.807 -7.087 1.00 93.19 202 ILE A N 1
ATOM 1553 C CA . ILE A 1 202 ? 17.722 -6.007 -6.812 1.00 93.19 202 ILE A CA 1
ATOM 1554 C C . ILE A 1 202 ? 18.155 -4.670 -6.219 1.00 93.19 202 ILE A C 1
ATOM 1556 O O . ILE A 1 202 ? 18.838 -4.624 -5.193 1.00 93.19 202 ILE A O 1
ATOM 1560 N N . ASP A 1 203 ? 17.741 -3.582 -6.860 1.00 95.06 203 ASP A N 1
ATOM 1561 C CA . ASP A 1 203 ? 18.138 -2.244 -6.449 1.00 95.06 203 ASP A CA 1
ATOM 1562 C C . ASP A 1 203 ? 17.397 -1.792 -5.183 1.00 95.06 203 ASP A C 1
ATOM 1564 O O . ASP A 1 203 ? 16.272 -2.204 -4.876 1.00 95.06 203 ASP A O 1
ATOM 1568 N N . PHE A 1 204 ? 18.040 -0.893 -4.440 1.00 94.00 204 PHE A N 1
ATOM 1569 C CA . PHE A 1 204 ? 17.366 -0.144 -3.389 1.00 94.00 204 PHE A CA 1
ATOM 1570 C C . PHE A 1 204 ? 16.407 0.868 -4.020 1.00 94.00 204 PHE A C 1
ATOM 1572 O O . PHE A 1 204 ? 16.824 1.720 -4.806 1.00 94.00 204 PHE A O 1
ATOM 1579 N N . ALA A 1 205 ? 15.145 0.825 -3.612 1.00 95.19 205 ALA A N 1
ATOM 1580 C CA . ALA A 1 205 ? 14.136 1.799 -3.988 1.00 95.19 205 ALA A CA 1
ATOM 1581 C C . ALA A 1 205 ? 13.095 1.906 -2.872 1.00 95.19 205 ALA A C 1
ATOM 1583 O O . ALA A 1 205 ? 12.736 0.898 -2.261 1.00 95.19 205 ALA A O 1
ATOM 1584 N N . PHE A 1 206 ? 12.607 3.119 -2.608 1.00 96.12 206 PHE A N 1
ATOM 1585 C CA . PHE A 1 206 ? 11.486 3.290 -1.688 1.00 96.12 206 PHE A CA 1
ATOM 1586 C C . PHE A 1 206 ? 10.200 2.780 -2.334 1.00 96.12 206 PHE A C 1
ATOM 1588 O O . PHE A 1 206 ? 9.945 3.029 -3.521 1.00 96.12 206 PHE A O 1
ATOM 1595 N N . LEU A 1 207 ? 9.397 2.095 -1.530 1.00 97.50 207 LEU A N 1
ATOM 1596 C CA . LEU A 1 207 ? 8.113 1.548 -1.927 1.00 97.50 207 LEU A CA 1
ATOM 1597 C C . LEU A 1 207 ? 7.082 2.672 -2.047 1.00 97.50 207 LEU A C 1
ATOM 1599 O O . LEU A 1 207 ? 7.026 3.592 -1.226 1.00 97.50 207 LEU A O 1
ATOM 1603 N N . GLN A 1 208 ? 6.281 2.610 -3.102 1.00 97.12 208 GLN A N 1
ATOM 1604 C CA . GLN A 1 208 ? 5.137 3.503 -3.306 1.00 97.12 208 GLN A CA 1
ATOM 1605 C C . GLN A 1 208 ? 3.808 2.804 -3.044 1.00 97.12 208 GLN A C 1
ATOM 1607 O O . GLN A 1 208 ? 2.806 3.468 -2.836 1.00 97.12 208 GLN A O 1
ATOM 1612 N N . THR A 1 209 ? 3.811 1.478 -3.013 1.00 98.38 209 THR A N 1
ATOM 1613 C CA . THR A 1 209 ? 2.640 0.628 -2.813 1.00 98.38 209 THR A CA 1
ATOM 1614 C C . THR A 1 209 ? 2.882 -0.307 -1.636 1.00 98.38 209 THR A C 1
ATOM 1616 O O . THR A 1 209 ? 4.026 -0.545 -1.243 1.00 98.38 209 THR A O 1
ATOM 1619 N N . ILE A 1 210 ? 1.806 -0.894 -1.121 1.00 98.62 210 ILE A N 1
ATOM 1620 C CA . ILE A 1 210 ? 1.909 -2.111 -0.307 1.00 98.62 210 ILE A CA 1
ATOM 1621 C C . ILE A 1 210 ? 2.396 -3.278 -1.181 1.00 98.62 210 ILE A C 1
ATOM 1623 O O . ILE A 1 210 ? 2.284 -3.215 -2.407 1.00 98.62 210 ILE A O 1
ATOM 1627 N N . MET A 1 211 ? 2.960 -4.320 -0.576 1.00 98.81 211 MET A N 1
ATOM 1628 C CA . MET A 1 211 ? 3.602 -5.436 -1.278 1.00 98.81 211 MET A CA 1
ATOM 1629 C C . MET A 1 211 ? 2.774 -6.722 -1.187 1.00 98.81 211 MET A C 1
ATOM 1631 O O . MET A 1 211 ? 1.754 -6.788 -0.503 1.00 98.81 211 MET A O 1
ATOM 1635 N N . ALA A 1 212 ? 3.207 -7.770 -1.891 1.00 98.69 212 ALA A N 1
ATOM 1636 C CA . ALA A 1 212 ? 2.425 -8.993 -2.066 1.00 98.69 212 ALA A CA 1
ATOM 1637 C C . ALA A 1 212 ? 1.992 -9.663 -0.747 1.00 98.69 212 ALA A C 1
ATOM 1639 O O . ALA A 1 212 ? 0.861 -10.140 -0.664 1.00 98.69 212 ALA A O 1
ATOM 1640 N N . ALA A 1 213 ? 2.846 -9.699 0.284 1.00 98.69 213 ALA A N 1
ATOM 1641 C CA . ALA A 1 213 ? 2.458 -10.263 1.579 1.00 98.69 213 ALA A CA 1
ATOM 1642 C C . ALA A 1 213 ? 1.447 -9.372 2.323 1.00 98.69 213 ALA A C 1
ATOM 1644 O O . ALA A 1 213 ? 0.553 -9.900 2.978 1.00 98.69 213 ALA A O 1
ATOM 1645 N N . ASP A 1 214 ? 1.550 -8.049 2.176 1.00 98.88 214 ASP A N 1
ATOM 1646 C CA . ASP A 1 214 ? 0.647 -7.077 2.807 1.00 98.88 214 ASP A CA 1
ATOM 1647 C C . ASP A 1 214 ? -0.765 -7.186 2.224 1.00 98.88 214 ASP A C 1
ATOM 1649 O O . ASP A 1 214 ? -1.745 -7.243 2.961 1.00 98.88 214 ASP A O 1
ATOM 1653 N N . ILE A 1 215 ? -0.866 -7.293 0.895 1.00 98.81 215 ILE A N 1
ATOM 1654 C CA . ILE A 1 215 ? -2.140 -7.466 0.179 1.00 98.81 215 ILE A CA 1
ATOM 1655 C C . ILE A 1 215 ? -2.838 -8.747 0.646 1.00 98.81 215 ILE A C 1
ATOM 1657 O O . ILE A 1 215 ? -4.002 -8.715 1.032 1.00 98.81 215 ILE A O 1
ATOM 1661 N N . LEU A 1 216 ? -2.105 -9.864 0.690 1.00 98.62 216 LEU A N 1
ATOM 1662 C CA . LEU A 1 216 ? -2.636 -11.140 1.176 1.00 98.62 216 LEU A CA 1
ATOM 1663 C C . LEU A 1 216 ? -3.063 -11.085 2.648 1.00 98.62 216 LEU A C 1
ATOM 1665 O O . LEU A 1 216 ? -4.006 -11.771 3.042 1.00 98.62 216 LEU A O 1
ATOM 1669 N N . ALA A 1 217 ? -2.359 -10.310 3.471 1.00 98.62 217 ALA A N 1
ATOM 1670 C CA . ALA A 1 217 ? -2.687 -10.141 4.878 1.00 98.62 217 ALA A CA 1
ATOM 1671 C C . ALA A 1 217 ? -3.970 -9.317 5.063 1.00 98.62 217 ALA A C 1
ATOM 1673 O O . ALA A 1 217 ? -4.835 -9.702 5.850 1.00 98.62 217 ALA A O 1
ATOM 1674 N N . LEU A 1 218 ? -4.151 -8.248 4.283 1.00 98.62 218 LEU A N 1
ATOM 1675 C CA . LEU A 1 218 ? -5.405 -7.493 4.259 1.00 98.62 218 LEU A CA 1
ATOM 1676 C C . LEU A 1 218 ? -6.568 -8.344 3.735 1.00 98.62 218 LEU A C 1
ATOM 1678 O O . LEU A 1 218 ? -7.639 -8.333 4.337 1.00 98.62 218 LEU A O 1
ATOM 1682 N N . ASP A 1 219 ? -6.364 -9.145 2.687 1.00 98.06 219 ASP A N 1
ATOM 1683 C CA . ASP A 1 219 ? -7.382 -10.088 2.206 1.00 98.06 219 ASP A CA 1
ATOM 1684 C C . ASP A 1 219 ? -7.765 -11.109 3.283 1.00 98.06 219 ASP A C 1
ATOM 1686 O O . ASP A 1 219 ? -8.940 -11.445 3.442 1.00 98.06 219 ASP A O 1
ATOM 1690 N N . TYR A 1 220 ? -6.786 -11.577 4.063 1.00 97.06 220 TYR A N 1
ATOM 1691 C CA . TYR A 1 220 ? -7.021 -12.494 5.175 1.00 97.06 220 TYR A CA 1
ATOM 1692 C C . TYR A 1 220 ? -7.889 -11.869 6.280 1.00 97.06 220 TYR A C 1
ATOM 1694 O O . TYR A 1 220 ? -8.798 -12.533 6.781 1.00 97.06 220 TYR A O 1
ATOM 1702 N N . LEU A 1 221 ? -7.636 -10.608 6.646 1.00 96.62 221 LEU A N 1
ATOM 1703 C CA . LEU A 1 221 ? -8.364 -9.901 7.708 1.00 96.62 221 LEU A CA 1
ATOM 1704 C C . LEU A 1 221 ? -9.741 -9.384 7.259 1.00 96.62 221 LEU A C 1
ATOM 1706 O O . LEU A 1 221 ? -10.725 -9.464 8.001 1.00 96.62 221 LEU A O 1
ATOM 1710 N N . TYR A 1 222 ? -9.823 -8.857 6.039 1.00 97.44 222 TYR A N 1
ATOM 1711 C CA . TYR A 1 222 ? -10.950 -8.039 5.589 1.00 97.44 222 TYR A CA 1
ATOM 1712 C C . TYR A 1 222 ? -11.718 -8.646 4.412 1.00 97.44 222 TYR A C 1
ATOM 1714 O O . TYR A 1 222 ? -12.930 -8.454 4.327 1.00 97.44 222 TYR A O 1
ATOM 1722 N N . GLY A 1 223 ? -11.073 -9.438 3.550 1.00 96.44 223 GLY A N 1
ATOM 1723 C CA . GLY A 1 223 ? -11.664 -9.910 2.289 1.00 96.44 223 GLY A CA 1
ATOM 1724 C C . GLY A 1 223 ? -12.896 -10.809 2.450 1.00 96.44 223 GLY A C 1
ATOM 1725 O O . GLY A 1 223 ? -13.753 -10.866 1.576 1.00 96.44 223 GLY A O 1
ATOM 1726 N N . SER A 1 224 ? -13.037 -11.494 3.590 1.00 94.38 224 SER A N 1
ATOM 1727 C CA . SER A 1 224 ? -14.215 -12.336 3.872 1.00 94.38 224 SER A CA 1
ATOM 1728 C C . SER A 1 224 ? -15.350 -11.620 4.613 1.00 94.38 224 SER A C 1
ATOM 1730 O O . SER A 1 224 ? -16.424 -12.204 4.804 1.00 94.38 224 SER A O 1
ATOM 1732 N N . GLN A 1 225 ? -15.133 -10.377 5.053 1.00 95.62 225 GLN A N 1
ATOM 1733 C CA . GLN A 1 225 ? -16.163 -9.597 5.732 1.00 95.62 225 GLN A CA 1
ATOM 1734 C C . GLN A 1 225 ? -17.249 -9.155 4.736 1.00 95.62 225 GLN A C 1
ATOM 1736 O O . GLN A 1 225 ? -17.083 -9.224 3.522 1.00 95.62 225 GLN A O 1
ATOM 1741 N N . ASN A 1 226 ? -18.413 -8.736 5.237 1.00 91.75 226 ASN A N 1
ATOM 1742 C CA . ASN A 1 226 ? -19.515 -8.299 4.380 1.00 91.75 226 ASN A CA 1
ATOM 1743 C C . ASN A 1 226 ? -20.260 -7.121 4.999 1.00 91.75 226 ASN A C 1
ATOM 1745 O O . ASN A 1 226 ? -20.749 -7.214 6.126 1.00 91.75 226 ASN A O 1
ATOM 1749 N N . SER A 1 227 ? -20.411 -6.046 4.230 1.00 93.25 227 SER A N 1
ATOM 1750 C CA . SER A 1 227 ? -21.312 -4.950 4.565 1.00 93.25 227 SER A CA 1
ATOM 1751 C C . SER A 1 227 ? -22.313 -4.752 3.440 1.00 93.25 227 SER A C 1
ATOM 1753 O O . SER A 1 227 ? -21.978 -4.214 2.393 1.00 93.25 227 SER A O 1
ATOM 1755 N N . ASN A 1 228 ? -23.555 -5.197 3.642 1.00 86.94 228 ASN A N 1
ATOM 1756 C CA . ASN A 1 228 ? -24.680 -4.924 2.736 1.00 86.94 228 ASN A CA 1
ATOM 1757 C C . ASN A 1 228 ? -24.418 -5.221 1.241 1.00 86.94 228 ASN A C 1
ATOM 1759 O O . ASN A 1 228 ? -24.988 -4.562 0.371 1.00 86.94 228 ASN A O 1
ATOM 1763 N N . GLY A 1 229 ? -23.603 -6.235 0.936 1.00 83.88 229 GLY A N 1
ATOM 1764 C CA . GLY A 1 229 ? -23.263 -6.607 -0.441 1.00 83.88 229 GLY A CA 1
ATOM 1765 C C . GLY A 1 229 ? -22.053 -5.886 -1.042 1.00 83.88 229 GLY A C 1
ATOM 1766 O O . GLY A 1 229 ? -21.804 -6.081 -2.228 1.00 83.88 229 GLY A O 1
ATOM 1767 N N . SER A 1 230 ? -21.307 -5.100 -0.258 1.00 89.12 230 SER A N 1
ATOM 1768 C CA . SER A 1 230 ? -19.962 -4.654 -0.634 1.00 89.12 230 SER A CA 1
ATOM 1769 C C . SER A 1 230 ? -19.032 -5.851 -0.836 1.00 89.12 230 SER A C 1
ATOM 1771 O O . SER A 1 230 ? -19.112 -6.842 -0.103 1.00 89.12 230 SER A O 1
ATOM 1773 N N . GLU A 1 231 ? -18.168 -5.738 -1.840 1.00 92.12 231 GLU A N 1
ATOM 1774 C CA . GLU A 1 231 ? -17.106 -6.690 -2.152 1.00 92.12 231 GLU A CA 1
ATOM 1775 C C . GLU A 1 231 ? -15.804 -6.150 -1.539 1.00 92.12 231 GLU A C 1
ATOM 1777 O O . GLU A 1 231 ? -15.430 -5.013 -1.826 1.00 92.12 231 GLU A O 1
ATOM 1782 N N . PHE A 1 232 ? -15.149 -6.934 -0.679 1.00 96.38 232 PHE A N 1
ATOM 1783 C CA . PHE A 1 232 ? -13.864 -6.575 -0.078 1.00 96.38 232 PHE A CA 1
ATOM 1784 C C . PHE A 1 232 ? -12.776 -7.537 -0.542 1.00 96.38 232 PHE A C 1
ATOM 1786 O O . PHE A 1 232 ? -13.029 -8.726 -0.735 1.00 96.38 232 PHE A O 1
ATOM 1793 N N . GLY A 1 233 ? -11.560 -7.022 -0.660 1.00 96.31 233 GLY A N 1
ATOM 1794 C CA . GLY A 1 233 ? -10.375 -7.777 -1.035 1.00 96.31 233 GLY A CA 1
ATOM 1795 C C . GLY A 1 233 ? -9.891 -7.505 -2.454 1.00 96.31 233 GLY A C 1
ATOM 1796 O O . GLY A 1 233 ? -10.606 -6.991 -3.319 1.00 96.31 233 GLY A O 1
ATOM 1797 N N . SER A 1 234 ? -8.641 -7.889 -2.676 1.00 96.75 234 SER A N 1
ATOM 1798 C CA . SER A 1 234 ? -7.868 -7.541 -3.860 1.00 96.75 234 SER A CA 1
ATOM 1799 C C . SER A 1 234 ? -8.390 -8.146 -5.162 1.00 96.75 234 SER A C 1
ATOM 1801 O O . SER A 1 234 ? -8.148 -7.596 -6.230 1.00 96.75 234 SER A O 1
ATOM 1803 N N . GLU A 1 235 ? -9.190 -9.214 -5.104 1.00 96.25 235 GLU A N 1
ATOM 1804 C CA . GLU A 1 235 ? -9.823 -9.802 -6.293 1.00 96.25 235 GLU A CA 1
ATOM 1805 C C . GLU A 1 235 ? -10.872 -8.881 -6.954 1.00 96.25 235 GLU A C 1
ATOM 1807 O O . GLU A 1 235 ? -11.280 -9.116 -8.093 1.00 96.25 235 GLU A O 1
ATOM 1812 N N . TYR A 1 236 ? -11.318 -7.828 -6.259 1.00 96.00 236 TYR A N 1
ATOM 1813 C CA . TYR A 1 236 ? -12.336 -6.896 -6.754 1.00 96.00 236 TYR A CA 1
ATOM 1814 C C . TYR A 1 236 ? -11.772 -5.561 -7.255 1.00 96.00 236 TYR A C 1
ATOM 1816 O O . TYR A 1 236 ? -12.542 -4.744 -7.778 1.00 96.00 236 TYR A O 1
ATOM 1824 N N . CYS A 1 237 ? -10.457 -5.341 -7.152 1.00 95.56 237 CYS A N 1
ATOM 1825 C CA . CYS A 1 237 ? -9.808 -4.132 -7.649 1.00 95.56 237 CYS A CA 1
ATOM 1826 C C . CYS A 1 237 ? -9.620 -4.179 -9.177 1.00 95.56 237 CYS A C 1
ATOM 1828 O O . CYS A 1 237 ? -9.561 -5.251 -9.774 1.00 95.56 237 CYS A O 1
ATOM 1830 N N . PHE A 1 238 ? -9.578 -3.010 -9.823 1.00 96.31 238 PHE A N 1
ATOM 1831 C CA . PHE A 1 238 ? -9.191 -2.832 -11.235 1.00 96.31 238 PHE A CA 1
ATOM 1832 C C . PHE A 1 238 ? -9.818 -3.782 -12.287 1.00 96.31 238 PHE A C 1
ATOM 1834 O O . PHE A 1 238 ? -9.245 -3.938 -13.346 1.00 96.31 238 PHE A O 1
ATOM 1841 N N . ARG A 1 239 ? -11.041 -4.312 -12.079 1.00 95.38 239 ARG A N 1
ATOM 1842 C CA . ARG A 1 239 ? -11.721 -5.344 -12.920 1.00 95.38 239 ARG A CA 1
ATOM 1843 C C . ARG A 1 239 ? -12.039 -4.996 -14.400 1.00 95.38 239 ARG A C 1
ATOM 1845 O O . ARG A 1 239 ? -12.913 -5.611 -15.023 1.00 95.38 239 ARG A O 1
ATOM 1852 N N . THR A 1 240 ? -11.429 -3.964 -14.961 1.00 96.25 240 THR A N 1
ATOM 1853 C CA . THR A 1 240 ? -11.581 -3.518 -16.350 1.00 96.25 240 THR A CA 1
ATOM 1854 C C . THR A 1 240 ? -10.206 -3.310 -16.958 1.00 96.25 240 THR A C 1
ATOM 1856 O O . THR A 1 240 ? -9.318 -2.936 -16.218 1.00 96.25 240 THR A O 1
ATOM 1859 N N . ASP A 1 241 ? -10.068 -3.389 -18.287 1.00 98.56 241 ASP A N 1
ATOM 1860 C CA . ASP A 1 241 ? -8.799 -3.131 -18.988 1.00 98.56 241 ASP A CA 1
ATOM 1861 C C . ASP A 1 241 ? -8.030 -1.919 -18.423 1.00 98.56 241 ASP A C 1
ATOM 1863 O O . ASP A 1 241 ? -8.423 -0.762 -18.627 1.00 98.56 241 ASP A O 1
ATOM 1867 N N . THR A 1 242 ? -6.906 -2.188 -17.767 1.00 98.69 242 THR A N 1
ATOM 1868 C CA . THR A 1 242 ? -6.057 -1.206 -17.095 1.00 98.69 242 THR A CA 1
ATOM 1869 C C . THR A 1 242 ? -4.715 -1.077 -17.814 1.00 98.69 242 THR A C 1
ATOM 1871 O O . THR A 1 242 ? -4.094 -2.050 -18.245 1.00 98.69 242 THR A O 1
ATOM 1874 N N . VAL A 1 243 ? -4.241 0.159 -17.988 1.00 98.81 243 VAL A N 1
ATOM 1875 C CA . VAL A 1 243 ? -2.904 0.442 -18.526 1.00 98.81 243 VAL A CA 1
ATOM 1876 C C . VAL A 1 243 ? -2.051 1.028 -17.412 1.00 98.81 243 VAL A C 1
ATOM 1878 O O . VAL A 1 243 ? -2.316 2.137 -16.953 1.00 98.81 243 VAL A O 1
ATOM 1881 N N . TYR A 1 244 ? -1.000 0.323 -17.007 1.00 98.75 244 TYR A N 1
ATOM 1882 C CA . TYR A 1 244 ? -0.044 0.782 -16.003 1.00 98.75 244 TYR A CA 1
ATOM 1883 C C . TYR A 1 244 ? 1.194 1.377 -16.683 1.00 98.75 244 TYR A C 1
ATOM 1885 O O . TYR A 1 244 ? 1.768 0.773 -17.590 1.00 98.75 244 TYR A O 1
ATOM 1893 N N . GLY A 1 245 ? 1.634 2.552 -16.224 1.00 98.56 245 GLY A N 1
ATOM 1894 C CA . GLY A 1 245 ? 2.820 3.238 -16.746 1.00 98.56 245 GLY A CA 1
ATOM 1895 C C . GLY A 1 245 ? 2.479 4.392 -17.691 1.00 98.56 245 GLY A C 1
ATOM 1896 O O . GLY A 1 245 ? 1.735 5.308 -17.337 1.00 98.56 245 GLY A O 1
ATOM 1897 N N . PHE A 1 246 ? 3.101 4.425 -18.868 1.00 98.69 246 PHE A N 1
ATOM 1898 C CA . PHE A 1 246 ? 2.825 5.425 -19.897 1.00 98.69 246 PHE A CA 1
ATOM 1899 C C . PHE A 1 246 ? 1.444 5.194 -20.508 1.00 98.69 246 PHE A C 1
ATOM 1901 O O . PHE A 1 246 ? 0.955 4.076 -20.563 1.00 98.69 246 PHE A O 1
ATOM 1908 N N . ASN A 1 247 ? 0.806 6.260 -20.995 1.00 98.31 247 ASN A N 1
ATOM 1909 C CA . ASN A 1 247 ? -0.540 6.184 -21.584 1.00 98.31 247 ASN A CA 1
ATOM 1910 C C . ASN A 1 247 ? -1.593 5.559 -20.645 1.00 98.31 247 ASN A C 1
ATOM 1912 O O . ASN A 1 247 ? -2.591 5.020 -21.123 1.00 98.31 247 ASN A O 1
ATOM 1916 N N . THR A 1 248 ? -1.365 5.633 -19.329 1.00 98.56 248 THR A N 1
ATOM 1917 C CA . THR A 1 248 ? -2.264 5.066 -18.326 1.00 98.56 248 THR A CA 1
ATOM 1918 C C . THR A 1 248 ? -3.677 5.636 -18.440 1.00 98.56 248 THR A C 1
ATOM 1920 O O . THR A 1 248 ? -3.873 6.821 -18.726 1.00 98.56 248 THR A O 1
ATOM 1923 N N . ASN A 1 249 ? -4.672 4.780 -18.214 1.00 98.12 249 ASN A N 1
ATOM 1924 C CA . ASN A 1 249 ? -6.065 5.173 -18.014 1.00 98.12 249 ASN A CA 1
ATOM 1925 C C . ASN A 1 249 ? -6.420 5.348 -16.526 1.00 98.12 249 ASN A C 1
ATOM 1927 O O . ASN A 1 249 ? -7.540 5.761 -16.224 1.00 98.12 249 ASN A O 1
ATOM 1931 N N . ILE A 1 250 ? -5.470 5.102 -15.619 1.00 98.00 250 ILE A N 1
ATOM 1932 C CA . ILE A 1 250 ? -5.595 5.382 -14.193 1.00 98.00 250 ILE A CA 1
ATOM 1933 C C . ILE A 1 250 ? -5.424 6.887 -13.998 1.00 98.00 250 ILE A C 1
ATOM 1935 O O . ILE A 1 250 ? -4.345 7.453 -14.178 1.00 98.00 250 ILE A O 1
ATOM 1939 N N . THR A 1 251 ? -6.513 7.568 -13.658 1.00 97.06 251 THR A N 1
ATOM 1940 C CA . THR A 1 251 ? -6.454 8.997 -13.328 1.00 97.06 251 THR A CA 1
ATOM 1941 C C . THR A 1 251 ? -6.017 9.197 -11.880 1.00 97.06 251 THR A C 1
ATOM 1943 O O . THR A 1 251 ? -6.259 8.336 -11.045 1.00 97.06 251 THR A O 1
ATOM 1946 N N . TYR A 1 252 ? -5.465 10.368 -11.551 1.00 95.25 252 TYR A N 1
ATOM 1947 C CA . TYR A 1 252 ? -5.121 10.715 -10.163 1.00 95.25 252 TYR A CA 1
ATOM 1948 C C . TYR A 1 252 ? -6.310 10.605 -9.192 1.00 95.25 252 TYR A C 1
ATOM 1950 O O . TYR A 1 252 ? -6.138 10.260 -8.032 1.00 95.25 252 TYR A O 1
ATOM 1958 N N . ALA A 1 253 ? -7.526 10.892 -9.673 1.00 93.31 253 ALA A N 1
ATOM 1959 C CA . ALA A 1 253 ? -8.742 10.756 -8.875 1.00 93.31 253 ALA A CA 1
ATOM 1960 C C . ALA A 1 253 ? -9.179 9.296 -8.681 1.00 93.31 253 ALA A C 1
ATOM 1962 O O . ALA A 1 253 ? -9.931 9.028 -7.755 1.00 93.31 253 ALA A O 1
ATOM 1963 N N . MET A 1 254 ? -8.758 8.391 -9.572 1.00 93.12 254 MET A N 1
ATOM 1964 C CA . MET A 1 254 ? -8.952 6.954 -9.391 1.00 93.12 254 MET A CA 1
ATOM 1965 C C . MET A 1 254 ? -7.907 6.447 -8.414 1.00 93.12 254 MET A C 1
ATOM 1967 O O . MET A 1 254 ? -8.265 6.050 -7.323 1.00 93.12 254 MET A O 1
ATOM 1971 N N . ASP A 1 255 ? -6.627 6.536 -8.772 1.00 96.38 255 ASP A N 1
ATOM 1972 C CA . ASP A 1 255 ? -5.533 6.087 -7.922 1.00 96.38 255 ASP A CA 1
ATOM 1973 C C . ASP A 1 255 ? -4.360 7.077 -8.000 1.00 96.38 255 ASP A C 1
ATOM 1975 O O . ASP A 1 255 ? -3.693 7.180 -9.044 1.00 96.38 255 ASP A O 1
ATOM 1979 N N . PRO A 1 256 ? -4.100 7.844 -6.928 1.00 93.69 256 PRO A N 1
ATOM 1980 C CA . PRO A 1 256 ? -3.062 8.862 -6.953 1.00 93.69 256 PRO A CA 1
ATOM 1981 C C . PRO A 1 256 ? -1.669 8.247 -7.104 1.00 93.69 256 PRO A C 1
ATOM 1983 O O . PRO A 1 256 ? -0.831 8.837 -7.773 1.00 93.69 256 PRO A O 1
ATOM 1986 N N . ILE A 1 257 ? -1.430 7.041 -6.590 1.00 95.75 257 ILE A N 1
ATOM 1987 C CA . ILE A 1 257 ? -0.112 6.401 -6.595 1.00 95.75 257 ILE A CA 1
ATOM 1988 C C . ILE A 1 257 ? 0.193 5.804 -7.969 1.00 95.75 257 ILE A C 1
ATOM 1990 O O . ILE A 1 257 ? 1.222 6.102 -8.586 1.00 95.75 257 ILE A O 1
ATOM 1994 N N . LEU A 1 258 ? -0.716 4.974 -8.480 1.00 97.44 258 LEU A N 1
ATOM 1995 C CA . LEU A 1 258 ? -0.513 4.214 -9.712 1.00 97.44 258 LEU A CA 1
ATOM 1996 C C . LEU A 1 258 ? -0.594 5.101 -10.960 1.00 97.44 258 LEU A C 1
ATOM 1998 O O . LEU A 1 258 ? 0.097 4.831 -11.948 1.00 97.44 258 LEU A O 1
ATO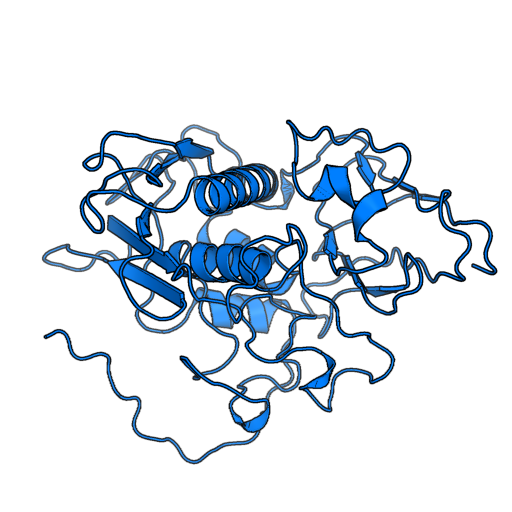M 2002 N N . SER A 1 259 ? -1.332 6.217 -10.900 1.00 97.25 259 SER A N 1
ATOM 2003 C CA . SER A 1 259 ? -1.353 7.218 -11.980 1.00 97.25 259 SER A CA 1
ATOM 2004 C C . SER A 1 259 ? 0.014 7.875 -12.238 1.00 97.25 259 SER A C 1
ATOM 2006 O O . SER A 1 259 ? 0.266 8.366 -13.342 1.00 97.25 259 SER A O 1
ATOM 2008 N N . TYR A 1 260 ? 0.932 7.837 -11.262 1.00 96.38 260 TYR A N 1
ATOM 2009 C CA . TYR A 1 260 ? 2.293 8.371 -11.370 1.00 96.38 260 TYR A CA 1
ATOM 2010 C C . TYR A 1 260 ? 3.373 7.311 -11.642 1.00 96.38 260 TYR A C 1
ATOM 2012 O O . TYR A 1 260 ? 4.562 7.645 -11.638 1.00 96.38 260 TYR A O 1
ATOM 2020 N N . LEU A 1 261 ? 3.014 6.059 -11.960 1.00 98.00 261 LEU A N 1
ATOM 2021 C CA . LEU A 1 261 ? 3.996 4.991 -12.204 1.00 98.00 261 LEU A CA 1
ATOM 2022 C C . LEU A 1 261 ? 5.024 5.348 -13.297 1.00 98.00 261 LEU A C 1
ATOM 2024 O O . LEU A 1 261 ? 6.211 5.084 -13.137 1.00 98.00 261 LEU A O 1
ATOM 2028 N N . SER A 1 262 ? 4.617 6.004 -14.388 1.00 97.62 262 SER A N 1
ATOM 2029 C CA . SER A 1 262 ? 5.559 6.445 -15.439 1.00 97.62 262 SER A CA 1
ATOM 2030 C C . SER A 1 262 ? 6.487 7.591 -15.016 1.00 97.62 262 SER A C 1
ATOM 2032 O O . SER A 1 262 ? 7.514 7.817 -15.658 1.00 97.62 262 SER A O 1
ATOM 2034 N N . VAL A 1 263 ? 6.144 8.315 -13.948 1.00 96.12 263 VAL A N 1
ATOM 2035 C CA . VAL A 1 263 ? 6.936 9.433 -13.417 1.00 96.12 263 VAL A CA 1
ATOM 2036 C C . VAL A 1 263 ? 7.972 8.941 -12.410 1.00 96.12 263 VAL A C 1
ATOM 2038 O O . VAL A 1 263 ? 9.120 9.377 -12.465 1.00 96.12 263 VAL A O 1
ATOM 2041 N N . TYR A 1 264 ? 7.587 8.027 -11.517 1.00 96.62 264 TYR A N 1
ATOM 2042 C CA . TYR A 1 264 ? 8.434 7.578 -10.405 1.00 96.62 264 TYR A CA 1
ATOM 2043 C C . TYR A 1 264 ? 8.964 6.145 -10.553 1.00 96.62 264 TYR A C 1
ATOM 2045 O O . TYR A 1 264 ? 9.867 5.756 -9.816 1.00 96.62 264 TYR A O 1
ATOM 2053 N N . GLY A 1 265 ? 8.503 5.367 -11.536 1.00 96.69 265 GLY A N 1
ATOM 2054 C CA . GLY A 1 265 ? 8.949 3.986 -11.766 1.00 96.69 265 GLY A CA 1
ATOM 2055 C C . GLY A 1 265 ? 10.444 3.827 -12.066 1.00 96.69 265 GLY A C 1
ATOM 2056 O O . GLY A 1 265 ? 10.975 2.735 -11.920 1.00 96.69 265 GLY A O 1
ATOM 2057 N N . SER A 1 266 ? 11.153 4.904 -12.425 1.00 96.19 266 SER A N 1
ATOM 2058 C CA . SER A 1 266 ? 12.618 4.907 -12.580 1.00 96.19 266 SER A CA 1
ATOM 2059 C C . SER A 1 266 ? 13.396 5.209 -11.290 1.00 96.19 266 SER A C 1
ATOM 2061 O O . SER A 1 266 ? 14.622 5.266 -11.309 1.00 96.19 266 SER A O 1
ATOM 2063 N N . THR A 1 267 ? 12.710 5.487 -10.179 1.00 95.56 267 THR A N 1
ATOM 2064 C CA . THR A 1 267 ? 13.325 5.820 -8.878 1.00 95.56 267 THR A CA 1
ATOM 2065 C C . THR A 1 267 ? 12.719 5.061 -7.699 1.00 95.56 267 THR A C 1
ATOM 2067 O O . THR A 1 267 ? 13.246 5.138 -6.590 1.00 95.56 267 THR A O 1
ATOM 2070 N N . ASN A 1 268 ? 11.612 4.355 -7.917 1.00 97.06 268 ASN A N 1
ATOM 2071 C CA . ASN A 1 268 ? 10.796 3.746 -6.877 1.00 97.06 268 ASN A CA 1
ATOM 2072 C C . ASN A 1 268 ? 10.405 2.315 -7.231 1.00 97.06 268 ASN A C 1
ATOM 2074 O O . ASN A 1 268 ? 10.543 1.882 -8.380 1.00 97.06 268 ASN A O 1
ATOM 2078 N N . ALA A 1 269 ? 9.914 1.606 -6.217 1.00 98.12 269 ALA A N 1
ATOM 2079 C CA . ALA A 1 269 ? 9.415 0.252 -6.352 1.00 98.12 269 ALA A CA 1
ATOM 2080 C C . ALA A 1 269 ? 7.905 0.155 -6.098 1.00 98.12 269 ALA A C 1
ATOM 2082 O O . ALA A 1 269 ? 7.337 0.914 -5.306 1.00 98.12 269 ALA A O 1
ATOM 2083 N N . TYR A 1 270 ? 7.282 -0.784 -6.806 1.00 98.69 270 TYR A N 1
ATOM 2084 C CA . TYR A 1 270 ? 5.840 -0.993 -6.873 1.00 98.69 270 TYR A CA 1
ATOM 2085 C C . TYR A 1 270 ? 5.516 -2.487 -6.863 1.00 98.69 270 TYR A C 1
ATOM 2087 O O . TYR A 1 270 ? 6.263 -3.288 -7.419 1.00 98.69 270 TYR A O 1
ATOM 2095 N N . CYS A 1 271 ? 4.359 -2.834 -6.316 1.00 98.75 271 CYS A N 1
ATOM 2096 C CA . CYS A 1 271 ? 3.707 -4.127 -6.451 1.00 98.75 271 CYS A CA 1
ATOM 2097 C C . CYS A 1 271 ? 2.325 -3.886 -7.059 1.00 98.75 271 CYS A C 1
ATOM 2099 O O . CYS A 1 271 ? 1.510 -3.169 -6.483 1.00 98.75 271 CYS A O 1
ATOM 2101 N N . ILE A 1 272 ? 2.073 -4.449 -8.237 1.00 98.75 272 ILE A N 1
ATOM 2102 C CA . ILE A 1 272 ? 0.804 -4.278 -8.945 1.00 98.75 272 ILE A CA 1
ATOM 2103 C C . ILE A 1 272 ? -0.167 -5.364 -8.522 1.00 98.75 272 ILE A C 1
ATOM 2105 O O . ILE A 1 272 ? 0.191 -6.542 -8.497 1.00 98.75 272 ILE A O 1
ATOM 2109 N N . VAL A 1 273 ? -1.396 -4.948 -8.239 1.00 98.44 273 VAL A N 1
ATOM 2110 C CA . VAL A 1 273 ? -2.536 -5.828 -8.034 1.00 98.44 273 VAL A CA 1
ATOM 2111 C C . VAL A 1 273 ? -3.663 -5.428 -8.975 1.00 98.44 273 VAL A C 1
ATOM 2113 O O . VAL A 1 273 ? -3.954 -4.242 -9.130 1.00 98.44 273 VAL A O 1
ATOM 2116 N N . ASP A 1 274 ? -4.242 -6.430 -9.623 1.00 98.44 274 ASP A N 1
ATOM 2117 C CA . ASP A 1 274 ? -5.357 -6.300 -10.556 1.00 98.44 274 ASP A CA 1
ATOM 2118 C C . ASP A 1 274 ? -6.252 -7.546 -10.429 1.00 98.44 274 ASP A C 1
ATOM 2120 O O . ASP A 1 274 ? -5.739 -8.675 -10.391 1.00 98.44 274 ASP A O 1
ATOM 2124 N N . GLY A 1 275 ? -7.565 -7.333 -10.299 1.00 97.62 275 GLY A N 1
ATOM 2125 C CA . GLY A 1 275 ? -8.593 -8.364 -10.144 1.00 97.62 275 GLY A CA 1
ATOM 2126 C C . GLY A 1 275 ? -9.225 -8.834 -11.461 1.00 97.62 275 GLY A C 1
ATOM 2127 O O . GLY A 1 275 ? -10.014 -9.784 -11.460 1.00 97.62 275 GLY A O 1
ATOM 2128 N N . GLY A 1 276 ? -8.898 -8.213 -12.597 1.00 97.56 276 GLY A N 1
ATOM 2129 C CA . GLY A 1 276 ? -9.200 -8.734 -13.926 1.00 97.56 276 GLY A CA 1
ATOM 2130 C C . GLY A 1 276 ? -9.361 -7.668 -15.006 1.00 97.56 276 GLY A C 1
ATOM 2131 O O . GLY A 1 276 ? -9.624 -6.509 -14.746 1.00 97.56 276 GLY A O 1
ATOM 2132 N N . GLY A 1 277 ? -9.357 -8.091 -16.262 1.00 98.19 277 GLY A N 1
ATOM 2133 C CA . GLY A 1 277 ? -9.368 -7.160 -17.382 1.00 98.19 277 GLY A CA 1
ATOM 2134 C C . GLY A 1 277 ? -8.577 -7.743 -18.536 1.00 98.19 277 GLY A C 1
ATOM 2135 O O . GLY A 1 277 ? -8.407 -8.961 -18.631 1.00 98.19 277 GLY A O 1
ATOM 2136 N N . VAL A 1 278 ? -8.154 -6.880 -19.457 1.00 98.62 278 VAL A N 1
ATOM 2137 C CA . VAL A 1 278 ? -7.068 -7.182 -20.393 1.00 98.62 278 VAL A CA 1
ATOM 2138 C C . VAL A 1 278 ? -6.024 -6.082 -20.277 1.00 98.62 278 VAL A C 1
ATOM 2140 O O . VAL A 1 278 ? -6.033 -5.090 -21.020 1.00 98.62 278 VAL A O 1
ATOM 2143 N N . ASP A 1 279 ? -5.092 -6.306 -19.374 1.00 98.81 279 ASP A N 1
ATOM 2144 C CA . ASP A 1 279 ? -4.276 -5.279 -18.763 1.00 98.81 279 ASP A CA 1
ATOM 2145 C C . ASP A 1 279 ? -2.923 -5.171 -19.457 1.00 98.81 279 ASP A C 1
ATOM 2147 O O . ASP A 1 279 ? -2.426 -6.089 -20.125 1.00 98.81 279 ASP A O 1
ATOM 2151 N N . THR A 1 280 ? -2.353 -3.971 -19.410 1.00 98.88 280 THR A N 1
ATOM 2152 C CA . THR A 1 280 ? -1.138 -3.635 -20.150 1.00 98.88 280 THR A CA 1
ATOM 2153 C C . THR A 1 280 ? -0.137 -2.922 -19.265 1.00 98.88 280 THR A C 1
ATOM 2155 O O . THR A 1 280 ? -0.400 -1.837 -18.755 1.00 98.88 280 THR A O 1
ATOM 2158 N N . PHE A 1 281 ? 1.068 -3.469 -19.192 1.00 98.88 281 PHE A N 1
ATOM 2159 C CA . PHE A 1 281 ? 2.252 -2.707 -18.821 1.00 98.88 281 PHE A CA 1
ATOM 2160 C C . PHE A 1 281 ? 2.743 -1.923 -20.032 1.00 98.88 281 PHE A C 1
ATOM 2162 O O . PHE A 1 281 ? 3.233 -2.509 -20.996 1.00 98.88 281 PHE A O 1
ATOM 2169 N N . ASP A 1 282 ? 2.593 -0.599 -20.015 1.00 98.81 282 ASP A N 1
ATOM 2170 C CA . ASP A 1 282 ? 3.129 0.286 -21.047 1.00 98.81 282 ASP A CA 1
ATOM 2171 C C . ASP A 1 282 ? 4.323 1.063 -20.488 1.00 98.81 282 ASP A C 1
ATOM 2173 O O . ASP A 1 282 ? 4.191 2.079 -19.810 1.00 98.81 282 ASP A O 1
ATOM 2177 N N . PHE A 1 283 ? 5.520 0.583 -20.807 1.00 98.62 283 PHE A N 1
ATOM 2178 C CA . PHE A 1 283 ? 6.799 1.186 -20.436 1.00 98.62 283 PHE A CA 1
ATOM 2179 C C . PHE A 1 283 ? 7.499 1.827 -21.644 1.00 98.62 283 PHE A C 1
ATOM 2181 O O . PHE A 1 283 ? 8.714 2.020 -21.656 1.00 98.62 283 PHE A O 1
ATOM 2188 N N . SER A 1 284 ? 6.717 2.206 -22.663 1.00 98.38 284 SER A N 1
ATOM 2189 C CA . SER A 1 284 ? 7.226 2.674 -23.959 1.00 98.38 284 SER A CA 1
ATOM 2190 C C . SER A 1 284 ? 7.957 4.012 -23.945 1.00 98.38 284 SER A C 1
ATOM 2192 O O . SER A 1 284 ? 8.634 4.347 -24.916 1.00 98.38 284 SER A O 1
ATOM 2194 N N . GLY A 1 285 ? 7.826 4.798 -22.876 1.00 97.56 285 GLY A N 1
ATOM 2195 C CA . GLY A 1 285 ? 8.478 6.103 -22.763 1.00 97.56 285 GLY A CA 1
ATOM 2196 C C . GLY A 1 285 ? 9.905 6.065 -22.213 1.00 97.56 285 GLY A C 1
ATOM 2197 O O . GLY A 1 285 ? 10.571 7.102 -22.206 1.00 97.56 285 GLY A O 1
ATOM 2198 N N . TRP A 1 286 ? 10.396 4.907 -21.766 1.00 97.81 286 TRP A N 1
ATOM 2199 C CA . TRP A 1 286 ? 11.770 4.751 -21.288 1.00 97.81 286 TRP A CA 1
ATOM 2200 C C . TRP A 1 286 ? 12.702 4.208 -22.380 1.00 97.81 286 TRP A C 1
ATOM 2202 O O . TRP A 1 286 ? 12.280 3.474 -23.266 1.00 97.81 286 TRP A O 1
ATOM 2212 N N . ASN A 1 287 ? 13.988 4.572 -22.312 1.00 97.75 287 ASN A N 1
ATOM 2213 C CA . ASN A 1 287 ? 15.049 4.076 -23.210 1.00 97.75 287 ASN A CA 1
ATOM 2214 C C . ASN A 1 287 ? 16.066 3.187 -22.469 1.00 97.75 287 ASN A C 1
ATOM 2216 O O . ASN A 1 287 ? 17.201 3.048 -22.914 1.00 97.75 287 ASN A O 1
ATOM 2220 N N . PHE A 1 288 ? 15.693 2.685 -21.293 1.00 97.38 288 PHE A N 1
ATOM 2221 C CA . PHE A 1 288 ? 16.501 1.734 -20.535 1.00 97.38 288 PHE A CA 1
ATOM 2222 C C . PHE A 1 288 ? 16.237 0.321 -21.046 1.00 97.38 288 PHE A C 1
ATOM 2224 O O . PHE A 1 288 ? 15.128 0.064 -21.506 1.00 97.38 288 PHE A O 1
ATOM 2231 N N . ASP A 1 289 ? 17.223 -0.565 -20.908 1.00 97.81 289 ASP A N 1
ATOM 2232 C CA . ASP A 1 289 ? 17.019 -2.006 -21.065 1.00 97.81 289 ASP A CA 1
ATOM 2233 C C . ASP A 1 289 ? 16.153 -2.502 -19.902 1.00 97.81 289 ASP A C 1
ATOM 2235 O O . ASP A 1 289 ? 16.417 -2.182 -18.734 1.00 97.81 289 ASP A O 1
ATOM 2239 N N . GLN A 1 290 ? 15.104 -3.253 -20.212 1.00 97.94 290 GLN A N 1
ATOM 2240 C CA . GLN A 1 290 ? 14.115 -3.717 -19.246 1.00 97.94 290 GLN A CA 1
ATOM 2241 C C . GLN A 1 290 ? 13.977 -5.232 -19.290 1.00 97.94 290 GLN A C 1
ATOM 2243 O O . GLN A 1 290 ? 14.329 -5.896 -20.255 1.00 97.94 290 GLN A O 1
ATOM 2248 N N . VAL A 1 291 ? 13.430 -5.791 -18.216 1.00 98.38 291 VAL A N 1
ATOM 2249 C CA . VAL A 1 291 ? 12.983 -7.185 -18.186 1.00 98.38 291 VAL A CA 1
ATOM 2250 C C . VAL A 1 291 ? 11.578 -7.166 -17.624 1.00 98.38 291 VAL A C 1
ATOM 2252 O O . VAL A 1 291 ? 11.401 -6.911 -16.435 1.00 98.38 291 VAL A O 1
ATOM 2255 N N . ILE A 1 292 ? 10.587 -7.402 -18.481 1.00 98.50 292 ILE A N 1
ATOM 2256 C CA . ILE A 1 292 ? 9.175 -7.386 -18.092 1.00 98.50 292 ILE A CA 1
ATOM 2257 C C . ILE A 1 292 ? 8.701 -8.829 -17.944 1.00 98.50 292 ILE A C 1
ATOM 2259 O O . ILE A 1 292 ? 8.489 -9.538 -18.929 1.00 98.50 292 ILE A O 1
ATOM 2263 N N . ASP A 1 293 ? 8.552 -9.264 -16.699 1.00 98.38 293 ASP A N 1
ATOM 2264 C CA . ASP A 1 293 ? 8.107 -10.603 -16.344 1.00 98.38 293 ASP A CA 1
ATOM 2265 C C . ASP A 1 293 ? 6.626 -10.591 -15.954 1.00 98.38 293 ASP A C 1
ATOM 2267 O O . ASP A 1 293 ? 6.241 -10.026 -14.932 1.00 98.38 293 ASP A O 1
ATOM 2271 N N . LEU A 1 294 ? 5.799 -11.222 -16.791 1.00 98.56 294 LEU A N 1
ATOM 2272 C CA . LEU A 1 294 ? 4.344 -11.302 -16.619 1.00 98.56 294 LEU A CA 1
ATOM 2273 C C . LEU A 1 294 ? 3.892 -12.618 -15.965 1.00 98.56 294 LEU A C 1
ATOM 2275 O O . LEU A 1 294 ? 2.709 -12.958 -16.000 1.00 98.56 294 LEU A O 1
ATOM 2279 N N . ARG A 1 295 ? 4.817 -13.425 -15.431 1.00 98.50 295 ARG A N 1
ATOM 2280 C CA . ARG A 1 295 ? 4.447 -14.665 -14.737 1.00 98.50 295 ARG A CA 1
ATOM 2281 C C . ARG A 1 295 ? 3.657 -14.340 -13.474 1.00 98.50 295 ARG A C 1
ATOM 2283 O O . ARG A 1 295 ? 4.093 -13.540 -12.654 1.00 98.50 295 ARG A O 1
ATOM 2290 N N . VAL A 1 296 ? 2.536 -15.024 -13.284 1.00 98.25 296 VAL A N 1
ATOM 2291 C CA . VAL A 1 296 ? 1.702 -14.865 -12.088 1.00 98.25 296 VAL A CA 1
ATOM 2292 C C . VAL A 1 296 ? 2.495 -15.252 -10.838 1.00 98.25 296 VAL A C 1
ATOM 2294 O O . VAL A 1 296 ? 3.143 -16.302 -10.802 1.00 98.25 296 VAL A O 1
ATOM 2297 N N . SER A 1 297 ? 2.448 -14.396 -9.818 1.00 97.88 297 SER A N 1
ATOM 2298 C CA . SER A 1 297 ? 2.955 -14.720 -8.485 1.00 97.88 297 SER A CA 1
ATOM 2299 C C . SER A 1 297 ? 2.019 -15.722 -7.812 1.00 97.88 297 SER A C 1
ATOM 2301 O O . SER A 1 297 ? 0.816 -15.489 -7.715 1.00 97.88 297 SER A O 1
ATOM 2303 N N . GLU A 1 298 ? 2.564 -16.825 -7.304 1.00 98.12 298 GLU A N 1
ATOM 2304 C CA . GLU A 1 298 ? 1.787 -17.859 -6.606 1.00 98.12 298 GLU A CA 1
ATOM 2305 C C . GLU A 1 298 ? 1.883 -17.703 -5.083 1.00 98.12 298 GLU A C 1
ATOM 2307 O O . GLU A 1 298 ? 2.950 -17.354 -4.573 1.00 98.12 298 GLU A O 1
ATOM 2312 N N . LEU A 1 299 ? 0.831 -18.084 -4.346 1.00 97.75 299 LEU A N 1
ATOM 2313 C CA . LEU A 1 299 ? 0.803 -18.089 -2.868 1.00 97.75 299 LEU A CA 1
ATOM 2314 C C . LEU A 1 299 ? 1.999 -18.823 -2.239 1.00 97.75 299 LEU A C 1
ATOM 2316 O O . LEU A 1 299 ? 2.490 -18.429 -1.183 1.00 97.75 299 LEU A O 1
ATOM 2320 N N . SER A 1 300 ? 2.448 -19.908 -2.879 1.00 97.94 300 SER A N 1
ATOM 2321 C CA . SER A 1 300 ? 3.551 -20.753 -2.410 1.00 97.94 300 SER A CA 1
ATOM 2322 C C . SER A 1 300 ? 4.941 -20.234 -2.789 1.00 97.94 300 SER A C 1
ATOM 2324 O O . SER A 1 300 ? 5.935 -20.880 -2.461 1.00 97.94 300 SER A O 1
ATOM 2326 N N . SER A 1 301 ? 5.033 -19.124 -3.523 1.00 97.56 301 SER A N 1
ATOM 2327 C CA . SER A 1 301 ? 6.315 -18.526 -3.909 1.00 97.56 301 SER A CA 1
ATOM 2328 C C . SER A 1 301 ? 6.991 -17.900 -2.694 1.00 97.56 301 SER A C 1
ATOM 2330 O O . SER A 1 301 ? 6.315 -17.411 -1.799 1.00 97.56 301 SER A O 1
ATOM 2332 N N . PHE A 1 302 ? 8.324 -17.889 -2.659 1.00 97.50 302 PHE A N 1
ATOM 2333 C CA . PHE A 1 302 ? 9.089 -17.210 -1.598 1.00 97.50 302 PHE A CA 1
ATOM 2334 C C . PHE A 1 302 ? 9.297 -15.712 -1.869 1.00 97.50 302 PHE A C 1
ATOM 2336 O O . PHE A 1 302 ? 9.637 -14.957 -0.962 1.00 97.50 302 PHE A O 1
ATOM 2343 N N . PHE A 1 303 ? 9.109 -15.307 -3.123 1.00 97.31 303 PHE A N 1
ATOM 2344 C CA . PHE A 1 303 ? 9.192 -13.934 -3.607 1.00 97.31 303 PHE A CA 1
ATOM 2345 C C . PHE A 1 303 ? 8.107 -13.728 -4.663 1.00 97.31 303 PHE A C 1
ATOM 2347 O O . PHE A 1 303 ? 7.769 -14.699 -5.355 1.00 97.31 303 PHE A O 1
ATOM 2354 N N . PRO A 1 304 ? 7.573 -12.509 -4.823 1.00 97.75 304 PRO A N 1
ATOM 2355 C CA . PRO A 1 304 ? 6.721 -12.208 -5.960 1.00 97.75 304 PRO A CA 1
ATOM 2356 C C . PRO A 1 304 ? 7.533 -12.248 -7.263 1.00 97.75 304 PRO A C 1
ATOM 2358 O O . PRO A 1 304 ? 8.756 -12.066 -7.263 1.00 97.75 304 PRO A O 1
ATOM 2361 N N . THR A 1 305 ? 6.855 -12.458 -8.390 1.00 98.12 305 THR A N 1
ATOM 2362 C CA . THR A 1 305 ? 7.436 -12.204 -9.711 1.00 98.12 305 THR A CA 1
ATOM 2363 C C . THR A 1 305 ? 7.877 -10.750 -9.777 1.00 98.12 305 THR A C 1
ATOM 2365 O O . THR A 1 305 ? 7.110 -9.862 -9.410 1.00 98.12 305 THR A O 1
ATOM 2368 N N . ALA A 1 306 ? 9.103 -10.519 -10.243 1.00 97.81 306 ALA A N 1
ATOM 2369 C CA . ALA A 1 306 ? 9.722 -9.204 -10.290 1.00 97.81 306 ALA A CA 1
ATOM 2370 C C . ALA A 1 306 ? 10.235 -8.884 -11.699 1.00 97.81 306 ALA A C 1
ATOM 2372 O O . ALA A 1 306 ? 10.801 -9.737 -12.383 1.00 97.81 306 ALA A O 1
ATOM 2373 N N . SER A 1 307 ? 10.058 -7.631 -12.092 1.00 98.56 307 SER A N 1
ATOM 2374 C CA . SER A 1 307 ? 10.501 -7.023 -13.340 1.00 98.56 307 SER A CA 1
ATOM 2375 C C . SER A 1 307 ? 11.548 -5.940 -13.065 1.00 98.56 307 SER A C 1
ATOM 2377 O O . SER A 1 307 ? 11.602 -5.354 -11.980 1.00 98.56 307 SER A O 1
ATOM 2379 N N . ASN A 1 308 ? 12.357 -5.653 -14.081 1.00 98.31 308 ASN A N 1
ATOM 2380 C CA . ASN A 1 308 ? 13.303 -4.543 -14.117 1.00 98.31 308 ASN A CA 1
ATOM 2381 C C . ASN A 1 308 ? 12.714 -3.464 -15.024 1.00 98.31 308 ASN A C 1
ATOM 2383 O O . ASN A 1 308 ? 12.572 -3.702 -16.227 1.00 98.31 308 ASN A O 1
ATOM 2387 N N . ILE A 1 309 ? 12.354 -2.308 -14.469 1.00 98.25 309 ILE A N 1
ATOM 2388 C CA . ILE A 1 309 ? 11.720 -1.225 -15.228 1.00 98.25 309 ILE A CA 1
ATOM 2389 C C . ILE A 1 309 ? 12.428 0.102 -14.977 1.00 98.25 309 ILE A C 1
ATOM 2391 O O . ILE A 1 309 ? 13.018 0.324 -13.920 1.00 98.25 309 ILE A O 1
ATOM 2395 N N . GLY A 1 310 ? 12.364 1.014 -15.948 1.00 96.94 310 GLY A N 1
ATOM 2396 C CA . GLY A 1 310 ? 12.820 2.393 -15.740 1.00 96.94 310 GLY A CA 1
ATOM 2397 C C . GLY A 1 310 ? 14.297 2.537 -15.342 1.00 96.94 310 GLY A C 1
ATOM 2398 O O . GLY A 1 310 ? 14.661 3.548 -14.750 1.00 96.94 310 GLY A O 1
ATOM 2399 N N . GLY A 1 311 ? 15.145 1.552 -15.661 1.00 96.75 311 GLY A N 1
ATOM 2400 C CA . GLY A 1 311 ? 16.575 1.546 -15.330 1.00 96.75 311 GLY A CA 1
ATOM 2401 C C . GLY A 1 311 ? 16.923 0.976 -13.951 1.00 96.75 311 GLY A C 1
ATOM 2402 O O . GLY A 1 311 ? 18.107 0.915 -13.621 1.00 96.75 311 GLY A O 1
ATOM 2403 N N . LEU A 1 312 ? 15.926 0.542 -13.177 1.00 97.62 312 LEU A N 1
ATOM 2404 C CA . LEU A 1 312 ? 16.098 -0.180 -11.919 1.00 97.62 312 LEU A CA 1
ATOM 2405 C C . LEU A 1 312 ? 15.864 -1.682 -12.113 1.00 97.62 312 LEU A C 1
ATOM 2407 O O . LEU A 1 312 ? 15.274 -2.125 -13.103 1.00 97.62 312 LEU A O 1
ATOM 2411 N N . ARG A 1 313 ? 16.329 -2.472 -11.148 1.00 97.94 313 ARG A N 1
ATOM 2412 C CA . ARG A 1 313 ? 16.179 -3.927 -11.124 1.00 97.94 313 ARG A CA 1
ATOM 2413 C C . ARG A 1 313 ? 15.318 -4.398 -9.958 1.00 97.94 313 ARG A C 1
ATOM 2415 O O . ARG A 1 313 ? 15.523 -3.982 -8.819 1.00 97.94 313 ARG A O 1
ATOM 2422 N N . GLY A 1 314 ? 14.389 -5.310 -10.242 1.00 97.62 314 GLY A N 1
ATOM 2423 C CA . GLY A 1 314 ? 13.481 -5.909 -9.261 1.00 97.62 314 GLY A CA 1
ATOM 2424 C C . GLY A 1 314 ? 12.509 -4.921 -8.615 1.00 97.62 314 GLY A C 1
ATOM 2425 O O . GLY A 1 314 ? 12.033 -5.174 -7.512 1.00 97.62 314 GLY A O 1
ATOM 2426 N N . ASN A 1 315 ? 12.242 -3.785 -9.262 1.00 98.12 315 ASN A N 1
ATOM 2427 C CA . ASN A 1 315 ? 11.465 -2.684 -8.696 1.00 98.12 315 ASN A CA 1
ATOM 2428 C C . ASN A 1 315 ? 9.983 -2.692 -9.104 1.00 98.12 315 ASN A C 1
ATOM 2430 O O . ASN A 1 315 ? 9.226 -1.841 -8.653 1.00 98.12 315 ASN A O 1
ATOM 2434 N N . LEU A 1 316 ? 9.541 -3.635 -9.931 1.00 98.75 316 LEU A N 1
ATOM 2435 C CA . LEU A 1 316 ? 8.119 -3.839 -10.200 1.00 98.75 316 LEU A CA 1
ATOM 2436 C C . LEU A 1 316 ? 7.764 -5.293 -9.937 1.00 98.75 316 LEU A C 1
ATOM 2438 O O . LEU A 1 316 ? 8.274 -6.174 -10.622 1.00 98.75 316 LEU A O 1
ATOM 2442 N N . THR A 1 317 ? 6.884 -5.545 -8.980 1.00 98.75 317 THR A N 1
ATOM 2443 C CA . THR A 1 317 ? 6.419 -6.888 -8.648 1.00 98.75 317 THR A CA 1
ATOM 2444 C C . THR A 1 317 ? 4.937 -7.071 -8.952 1.00 98.75 317 THR A C 1
ATOM 2446 O O . THR A 1 317 ? 4.200 -6.101 -9.134 1.00 98.75 317 THR A O 1
ATOM 2449 N N . LEU A 1 318 ? 4.501 -8.327 -9.037 1.00 98.81 318 LEU A N 1
ATOM 2450 C CA . LEU A 1 318 ? 3.087 -8.688 -9.136 1.00 98.81 318 LEU A CA 1
ATOM 2451 C C . LEU A 1 318 ? 2.598 -9.267 -7.810 1.00 98.81 318 LEU A C 1
ATOM 2453 O O . LEU A 1 318 ? 3.229 -10.176 -7.256 1.00 98.81 318 LEU A O 1
ATOM 2457 N N . ALA A 1 319 ? 1.455 -8.781 -7.335 1.00 98.62 319 ALA A N 1
ATOM 2458 C CA . ALA A 1 319 ? 0.713 -9.409 -6.258 1.00 98.62 319 ALA A CA 1
ATOM 2459 C C . ALA A 1 319 ? 0.255 -10.815 -6.674 1.00 98.62 319 ALA A C 1
ATOM 2461 O O . ALA A 1 319 ? 0.250 -11.187 -7.853 1.00 98.62 319 ALA A O 1
ATOM 2462 N N . VAL A 1 320 ? -0.086 -11.637 -5.685 1.00 98.50 320 VAL A N 1
ATOM 24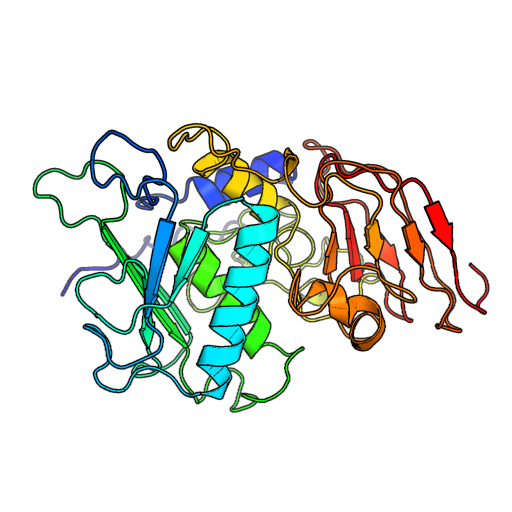63 C CA . VAL A 1 320 ? -0.487 -13.019 -5.950 1.00 98.50 320 VAL A CA 1
ATOM 2464 C C . VAL A 1 320 ? -1.803 -13.060 -6.720 1.00 98.50 320 VAL A C 1
ATOM 2466 O O . VAL A 1 320 ? -2.761 -12.393 -6.353 1.00 98.50 320 VAL A O 1
ATOM 2469 N N . GLY A 1 321 ? -1.847 -13.869 -7.780 1.00 97.88 321 GLY A N 1
ATOM 2470 C CA . GLY A 1 321 ? -3.039 -14.036 -8.616 1.00 97.88 321 GLY A CA 1
ATOM 2471 C C . GLY A 1 321 ? -3.263 -12.943 -9.665 1.00 97.88 321 GLY A C 1
ATOM 2472 O O . GLY A 1 321 ? -4.104 -13.136 -10.539 1.00 97.88 321 GLY A O 1
ATOM 2473 N N . THR A 1 322 ? -2.492 -11.852 -9.646 1.00 98.56 322 THR A N 1
ATOM 2474 C CA . THR A 1 322 ? -2.564 -10.807 -10.674 1.00 98.56 322 THR A CA 1
ATOM 2475 C C . THR A 1 322 ? -2.073 -11.325 -12.021 1.00 98.56 322 THR A C 1
ATOM 2477 O O . THR A 1 322 ? -0.985 -11.902 -12.127 1.00 98.56 322 THR A O 1
ATOM 2480 N N . VAL A 1 323 ? -2.877 -11.094 -13.058 1.00 98.56 323 VAL A N 1
ATOM 2481 C CA . VAL A 1 323 ? -2.571 -11.436 -14.448 1.00 98.56 323 VAL A CA 1
ATOM 2482 C C . VAL A 1 323 ? -2.468 -10.141 -15.240 1.00 98.56 323 VAL A C 1
ATOM 2484 O O . VAL A 1 323 ? -3.342 -9.297 -15.147 1.00 98.56 323 VAL A O 1
ATOM 2487 N N . ILE A 1 324 ? -1.389 -9.990 -16.008 1.00 98.75 324 ILE A N 1
ATOM 2488 C CA . ILE A 1 324 ? -1.209 -8.885 -16.952 1.00 98.75 324 ILE A CA 1
ATOM 2489 C C . ILE A 1 324 ? -0.983 -9.501 -18.331 1.00 98.75 324 ILE A C 1
ATOM 2491 O O . ILE A 1 324 ? -0.029 -10.256 -18.539 1.00 98.75 324 ILE A O 1
ATOM 2495 N N . GLU A 1 325 ? -1.856 -9.211 -19.292 1.00 98.75 325 GLU A N 1
ATOM 2496 C CA . GLU A 1 325 ? -1.870 -9.898 -20.589 1.00 98.75 325 GLU A CA 1
ATOM 2497 C C . GLU A 1 325 ? -0.859 -9.330 -21.580 1.00 98.75 325 GLU A C 1
ATOM 2499 O O . GLU A 1 325 ? -0.441 -10.025 -22.514 1.00 98.75 325 GLU A O 1
ATOM 2504 N N . LYS A 1 326 ? -0.518 -8.047 -21.445 1.00 98.75 326 LYS A N 1
ATOM 2505 C CA . LYS A 1 326 ? 0.269 -7.319 -22.441 1.00 98.75 326 LYS A CA 1
ATOM 2506 C C . LYS A 1 326 ? 1.407 -6.553 -21.790 1.00 98.75 326 LYS A C 1
ATOM 2508 O O . LYS A 1 326 ? 1.247 -5.896 -20.768 1.00 98.75 326 LYS A O 1
ATOM 2513 N N . ALA A 1 327 ? 2.540 -6.546 -22.478 1.00 98.50 327 ALA A N 1
ATOM 2514 C CA . ALA A 1 327 ? 3.637 -5.639 -22.199 1.00 98.50 327 ALA A CA 1
ATOM 2515 C C . ALA A 1 327 ? 4.003 -4.875 -23.469 1.00 98.50 327 ALA A C 1
ATOM 2517 O O . ALA A 1 327 ? 4.050 -5.434 -24.569 1.00 98.50 327 ALA A O 1
ATOM 2518 N N . ARG A 1 328 ? 4.286 -3.589 -23.305 1.00 98.44 328 ARG A N 1
ATOM 2519 C CA . ARG A 1 328 ? 4.891 -2.729 -24.308 1.00 98.44 328 ARG A CA 1
ATOM 2520 C C . ARG A 1 328 ? 6.157 -2.143 -23.708 1.00 98.44 328 ARG A C 1
ATOM 2522 O O . ARG A 1 328 ? 6.095 -1.302 -22.817 1.00 98.44 328 ARG A O 1
ATOM 2529 N N . SER A 1 329 ? 7.287 -2.615 -24.206 1.00 97.06 329 SER A N 1
ATOM 2530 C CA . SER A 1 329 ? 8.601 -2.207 -23.737 1.00 97.06 329 SER A CA 1
ATOM 2531 C C . SER A 1 329 ? 9.048 -0.874 -24.361 1.00 97.06 329 SER A C 1
ATOM 2533 O O . SER A 1 329 ? 8.274 -0.220 -25.074 1.00 97.06 329 SER A O 1
ATOM 2535 N N . GLY A 1 330 ? 10.263 -0.446 -24.017 1.00 96.69 330 GLY A N 1
ATOM 2536 C CA . GLY A 1 330 ? 10.823 0.868 -24.307 1.00 96.69 330 GLY A CA 1
ATOM 2537 C C . GLY A 1 330 ? 11.679 0.911 -25.573 1.00 96.69 330 GLY A C 1
ATOM 2538 O O . GLY A 1 330 ? 11.501 0.142 -26.513 1.00 96.69 330 GLY A O 1
ATOM 2539 N N . GLY A 1 331 ? 12.595 1.878 -25.612 1.00 97.50 331 GLY A N 1
ATOM 2540 C CA . GLY A 1 331 ? 13.610 2.013 -26.660 1.00 97.50 331 GLY A CA 1
ATOM 2541 C C . GLY A 1 331 ? 14.926 1.274 -26.384 1.00 97.50 331 GLY A C 1
ATOM 2542 O O . GLY A 1 331 ? 15.863 1.460 -27.161 1.00 97.50 331 GLY A O 1
ATOM 2543 N N . GLY A 1 332 ? 15.018 0.529 -25.276 1.00 97.50 332 GLY A N 1
ATOM 2544 C CA . GLY A 1 332 ? 16.182 -0.281 -24.907 1.00 97.50 332 GLY A CA 1
ATOM 2545 C C . GLY A 1 332 ? 16.180 -1.670 -25.554 1.00 97.50 332 GLY A C 1
ATOM 2546 O O . GLY A 1 332 ? 15.315 -1.986 -26.376 1.00 97.50 332 GLY A O 1
ATOM 2547 N N . ASP A 1 333 ? 17.163 -2.489 -25.184 1.00 97.62 333 ASP A N 1
ATOM 2548 C CA . ASP A 1 333 ? 17.239 -3.901 -25.563 1.00 97.62 333 ASP A CA 1
ATOM 2549 C C . ASP A 1 333 ? 16.477 -4.753 -24.525 1.00 97.62 333 ASP A C 1
ATOM 2551 O O . ASP A 1 333 ? 17.049 -5.185 -23.522 1.00 97.62 333 ASP A O 1
ATOM 2555 N N . ASP A 1 334 ? 15.177 -4.959 -24.774 1.00 94.38 334 ASP A N 1
ATOM 2556 C CA . ASP A 1 334 ? 14.205 -5.584 -23.853 1.00 94.38 334 ASP A CA 1
ATOM 2557 C C . ASP A 1 334 ? 13.882 -7.066 -24.162 1.00 94.38 334 ASP A C 1
ATOM 2559 O O . ASP A 1 334 ? 13.804 -7.439 -25.361 1.00 94.38 334 ASP A O 1
#

Secondary structure (DSSP, 8-state):
----------------B---HHHHHHHHHT-TT--B---SSSSTT--TTEEEEE-SS-SS-TT-S-HHHHHHHHHHHHHHHHHH--EEEE-S-TTS-SEEEE--SSSEEEEEE---SS--SB-SEEEEEE-TTGGGG-TT-TTSHHHHHHHHHHHHHTT---SSS-BSB--GGG-SBTT-STTT-TT-S--GGG-TTS-TTSPP-EESS--HHHHHHHHHHHTT--STT---SGGGSS-S--EEETT----TTT-TTGGGHHHHTTTEEEEE--SSS--EEE-TT--S--B---PPBPTT-SS--EEB-TT-SS-EEE-BT----EEE--SS--

Foldseek 3Di:
DDDPDDPDPDDLDAADALAFLLRLLCCQLCPPPFFAAQCFADDPNHPLLEAEEEQAQAPVHHGGDDPLVVVLLVQLQLQCCQQFVRHYHYDPDRVRHQEYEHQPDPAWAKDFDDPDPDRPRHTSHMYTYDHCCPPNNPSDDCFDPSSLRSNLRVLVRRRGAAQFPDDPDDASSRGNHLLQEPQSFSSGPAHLVRRPPRDPQADGARALDGHQSSQSNSCVVRQPHHRPPRGTGRLPHAAEAFEFAPPTPQDCSNRVRRNCCVPCVLHHAYEDGHNHYAYEHEQAAAQDDKFDDQDAAASRHSGFDAIAGNNGGRRYGYHHPDGHNYYHHYNYND

Sequence (334 aa):
MAKALSIAATEQVMPSVLGSLSDLAKYIAQTDDLTYFNISSSGPDANYGTLYYCTSGNLSDNNGITAYHATIVTEVFNYLENITGINFEYTSNPYLSDIDFTNYDDGAYAETWDTDTVPNGYTDYAVVNVSTSWGNGSAGLYNGYVYQTFIHEILHALSLGHLGPYNGVGDYEDAYFVNDSWLNSIMSYIPNSGNPNISADIDFAFLQTIMAADILALDYLYGSQNSNGSEFGSEYCFRTDTVYGFNTNITYAMDPILSYLSVYGSTNAYCIVDGGGVDTFDFSGWNFDQVIDLRVSELSSFFPTASNIGGLRGNLTLAVGTVIEKARSGGGDD

pLDDT: mean 92.19, std 13.14, range [23.8, 98.88]

Radius of gyration: 19.3 Å; chains: 1; bounding box: 47×42×59 Å